Protein AF-A0A6I5CIT6-F1 (afdb_monomer)

Radius of gyration: 20.12 Å; Cα contacts (8 Å, |Δi|>4): 444; chains: 1; bounding box: 49×39×67 Å

Solvent-accessible surface area (backbone atoms only — not comparable to full-atom values): 16456 Å² total; per-residue (Å²): 114,28,28,88,34,73,78,54,86,44,73,60,52,42,76,50,76,53,72,40,51,38,72,54,37,52,36,29,39,53,42,24,45,76,72,75,36,49,53,58,31,54,51,51,43,45,51,46,53,48,39,46,61,25,69,67,67,92,59,72,42,80,40,69,33,19,39,47,37,64,40,40,85,44,98,46,90,62,39,71,75,54,88,72,88,48,57,30,67,44,69,44,74,48,68,53,36,45,86,39,39,39,61,58,46,40,48,52,46,35,51,53,51,59,64,50,63,82,46,46,86,63,53,68,68,57,52,31,59,76,68,73,46,59,89,87,58,72,86,42,65,34,36,44,31,63,49,85,67,81,70,77,54,68,67,60,50,50,54,36,44,75,72,74,45,84,86,75,84,86,69,84,72,83,50,89,54,94,39,51,33,37,38,37,37,32,70,46,98,80,52,20,38,35,38,37,39,39,25,24,18,45,30,34,35,74,67,28,51,50,46,45,53,49,52,44,54,50,47,54,56,54,54,34,71,61,83,63,70,78,48,25,36,39,61,60,56,55,75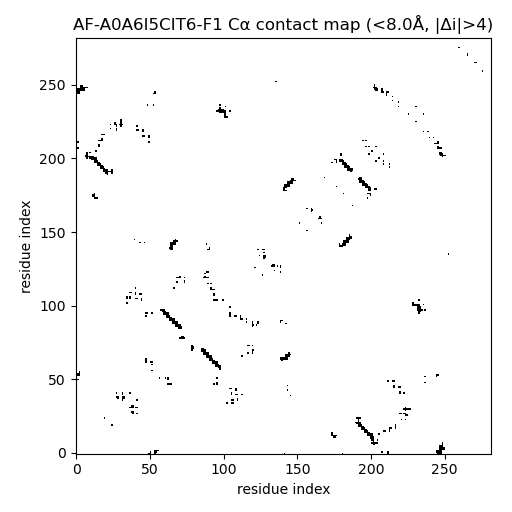,48,66,89,54,83,78,28,45,24,21,84,75,78,83,71,85,83,73,86,70,88,72,84,90,65,87,60,58,102,86,47,85,77,86,77,87,72,86,61,89,92,64,135

Sequence (282 aa):
PGRDGGRTRFTGAGRIQRRLRPHQTSRLRSWAALWGAGESSALHVVWALLLYRAAGTRGPVPVSFGVHFSGRDLTLEGAADVPGLLGNPLPMTVTVDPAAPLVDLLRQVRDAALDLSAYPWVSGDRILQWSGREEAARLADTVVRFDSRPELPEVLRAELKAQGIQVDVPQSAGGDTSLPVTLVAQYDADGGLLLTATYDRAELSDADASGVLSQCMELLRRLSDQQDERVTVGQVLGLLESGEVPRMARQRRRPRTVALAVLRPGGPQADVVCLVAVPGVP

Secondary structure (DSSP, 8-state):
--EE-------SEEEEEEEE-HHHHHHHHHHHHHTT--HHHHHHHHHHHHHHHHHT-SS-EEEEEEEEE-STTSS-TTTTT--S---EEEEEEEEE-TTSBHHHHHHHHHHHHHHHTT-TTS-HHHHHHHTT--TTS-S-SEEEEEE-PPPPPHHHHHHHHHTT---PPPP------SSSEEEEEEE-TTS-EEEEEEEETTTB-HHHHHHHHHHHHHHHHHHHT---TT-BHHHHHHTTTTSPPPEE--------------SSPPPTTS--------TT--

Mean predicted aligned error: 8.84 Å

pLDDT: mean 83.81, std 15.49, range [32.56, 98.19]

Structure (mmCIF, N/CA/C/O backbone):
data_AF-A0A6I5CIT6-F1
#
_entry.id   AF-A0A6I5CIT6-F1
#
loop_
_atom_site.group_PDB
_atom_site.id
_atom_site.type_symbol
_atom_site.label_atom_id
_atom_site.label_alt_id
_atom_site.label_comp_id
_atom_site.label_asym_id
_atom_site.label_entity_id
_atom_site.label_seq_id
_atom_site.pdbx_PDB_ins_code
_atom_site.Cartn_x
_atom_site.Cartn_y
_atom_site.Cartn_z
_atom_site.occupancy
_atom_site.B_iso_or_equiv
_atom_site.auth_seq_id
_atom_site.auth_comp_id
_atom_site.auth_asym_id
_atom_site.auth_atom_id
_atom_site.pdbx_PDB_model_num
ATOM 1 N N . PRO A 1 1 ? 10.565 0.566 0.043 1.00 85.38 1 PRO A N 1
ATOM 2 C CA . PRO A 1 1 ? 10.085 1.385 -1.100 1.00 85.38 1 PRO A CA 1
ATOM 3 C C . PRO A 1 1 ? 11.058 2.520 -1.462 1.00 85.38 1 PRO A C 1
ATOM 5 O O . PRO A 1 1 ? 10.694 3.690 -1.486 1.00 85.38 1 PRO A O 1
ATOM 8 N N . GLY A 1 2 ? 12.307 2.158 -1.749 1.00 88.31 2 GLY A N 1
ATOM 9 C CA . GLY A 1 2 ? 13.346 3.101 -2.142 1.00 88.31 2 GLY A CA 1
ATOM 10 C C . GLY A 1 2 ? 14.514 2.375 -2.796 1.00 88.31 2 GLY A C 1
ATOM 11 O O . GLY A 1 2 ? 14.657 1.160 -2.631 1.00 88.31 2 GLY A O 1
ATOM 12 N N . ARG A 1 3 ? 15.320 3.109 -3.564 1.00 90.44 3 ARG A N 1
ATOM 13 C CA . ARG A 1 3 ? 16.587 2.596 -4.098 1.00 90.44 3 ARG A CA 1
ATOM 14 C C . ARG A 1 3 ? 17.546 2.311 -2.956 1.00 90.44 3 ARG A C 1
ATOM 16 O O . ARG A 1 3 ? 17.434 2.922 -1.894 1.00 90.44 3 ARG A O 1
ATOM 23 N N . ASP A 1 4 ? 18.494 1.412 -3.194 1.00 87.31 4 ASP A N 1
ATOM 24 C CA . ASP A 1 4 ? 19.508 1.116 -2.188 1.00 87.31 4 ASP A CA 1
ATOM 25 C C . ASP A 1 4 ? 20.264 2.395 -1.799 1.00 87.31 4 ASP A C 1
ATOM 27 O O . ASP A 1 4 ? 20.703 3.175 -2.652 1.00 87.31 4 ASP A O 1
ATOM 31 N N . GLY A 1 5 ? 20.317 2.648 -0.496 1.00 83.19 5 GLY A N 1
ATOM 32 C CA . GLY A 1 5 ? 20.794 3.887 0.097 1.00 83.19 5 GLY A CA 1
ATOM 33 C C . GLY A 1 5 ? 21.843 3.635 1.169 1.00 83.19 5 GLY A C 1
ATOM 34 O O . GLY A 1 5 ? 21.848 2.609 1.845 1.00 83.19 5 GLY A O 1
ATOM 35 N N . GLY A 1 6 ? 22.735 4.607 1.363 1.00 83.06 6 GLY A N 1
ATOM 36 C CA . GLY A 1 6 ? 23.642 4.596 2.508 1.00 83.06 6 GLY A CA 1
ATOM 37 C C . GLY A 1 6 ? 22.882 4.680 3.835 1.00 83.06 6 GLY A C 1
ATOM 38 O O . GLY A 1 6 ? 21.726 5.096 3.885 1.00 83.06 6 GLY A O 1
ATOM 39 N N . ARG A 1 7 ? 23.554 4.313 4.932 1.00 80.38 7 ARG A N 1
ATOM 40 C CA . ARG A 1 7 ? 22.986 4.381 6.289 1.00 80.38 7 ARG A CA 1
ATOM 41 C C . ARG A 1 7 ? 22.418 5.775 6.570 1.00 80.38 7 ARG A C 1
ATOM 43 O O . ARG A 1 7 ? 23.129 6.767 6.423 1.00 80.38 7 ARG A O 1
ATOM 50 N N . THR A 1 8 ? 21.189 5.830 7.074 1.00 84.56 8 THR A N 1
ATOM 51 C CA . THR A 1 8 ? 20.478 7.085 7.372 1.00 84.56 8 THR A CA 1
ATOM 52 C C . THR A 1 8 ? 21.048 7.837 8.585 1.00 84.56 8 THR A C 1
ATOM 54 O O . THR A 1 8 ? 20.796 9.025 8.736 1.00 84.56 8 THR A O 1
ATOM 57 N N . ARG A 1 9 ? 21.828 7.158 9.446 1.00 86.50 9 ARG A N 1
ATOM 58 C CA . ARG A 1 9 ? 22.365 7.640 10.744 1.00 86.50 9 ARG A CA 1
ATOM 59 C C . ARG A 1 9 ? 21.310 7.936 11.819 1.00 86.50 9 ARG A C 1
ATOM 61 O O . ARG A 1 9 ? 21.684 8.308 12.927 1.00 86.50 9 ARG A O 1
ATOM 68 N N . PHE A 1 10 ? 20.031 7.723 11.530 1.00 86.75 10 PHE A N 1
ATOM 69 C CA . PHE A 1 10 ? 18.946 7.854 12.499 1.00 86.75 10 PHE A CA 1
ATOM 70 C C . PHE A 1 10 ? 18.617 6.502 13.149 1.00 86.75 10 PHE A C 1
ATOM 72 O O . PHE A 1 10 ? 19.049 5.450 12.679 1.00 86.75 10 PHE A O 1
ATOM 79 N N . THR A 1 11 ? 17.873 6.535 14.254 1.00 86.06 11 THR A N 1
ATOM 80 C CA . THR A 1 11 ? 17.379 5.345 14.966 1.00 86.06 11 THR A CA 1
ATOM 81 C C . THR A 1 11 ? 15.943 5.571 15.439 1.00 86.06 11 THR A C 1
ATOM 83 O O . THR A 1 11 ? 15.478 6.714 15.501 1.00 86.06 11 THR A O 1
ATOM 86 N N . GLY A 1 12 ? 15.252 4.481 15.773 1.00 85.12 12 GLY A N 1
ATOM 87 C CA . GLY A 1 12 ? 13.873 4.504 16.255 1.00 85.12 12 GLY A CA 1
ATOM 88 C C . GLY A 1 12 ? 12.840 4.595 15.134 1.00 85.12 12 GLY A C 1
ATOM 89 O O . GLY A 1 12 ? 13.167 4.600 13.949 1.00 85.12 12 GLY A O 1
ATOM 90 N N . ALA A 1 13 ? 11.572 4.673 15.522 1.00 87.31 13 ALA A N 1
ATOM 91 C CA . ALA A 1 13 ? 10.465 4.713 14.580 1.00 87.31 13 ALA A CA 1
ATOM 92 C C . ALA A 1 13 ? 10.116 6.142 14.152 1.00 87.31 13 ALA A C 1
ATOM 94 O O . ALA A 1 13 ? 10.026 7.060 14.971 1.00 87.31 13 ALA A O 1
ATOM 95 N N . GLY A 1 14 ? 9.885 6.317 12.857 1.00 90.12 14 GLY A N 1
ATOM 96 C CA . GLY A 1 14 ? 9.295 7.504 12.262 1.00 90.12 14 GLY A CA 1
ATOM 97 C C . GLY A 1 14 ? 7.812 7.291 11.980 1.00 90.12 14 GLY A C 1
ATOM 98 O O . GLY A 1 14 ? 7.338 6.163 11.818 1.00 90.12 14 GLY A O 1
ATOM 99 N N . ARG A 1 15 ? 7.062 8.393 11.928 1.00 91.94 15 ARG A N 1
ATOM 100 C CA . ARG A 1 15 ? 5.637 8.395 11.589 1.00 91.94 15 ARG A CA 1
ATOM 101 C C . ARG A 1 15 ? 5.311 9.625 10.765 1.00 91.94 15 ARG A C 1
ATOM 103 O O . ARG A 1 15 ? 5.597 10.745 11.178 1.00 91.94 15 ARG A O 1
ATOM 110 N N . ILE A 1 16 ? 4.649 9.417 9.637 1.00 93.25 16 ILE A N 1
ATOM 111 C CA . ILE A 1 16 ? 4.186 10.500 8.774 1.00 93.25 16 ILE A CA 1
ATOM 112 C C . ILE A 1 16 ? 2.789 10.204 8.246 1.00 93.25 16 ILE A C 1
ATOM 114 O O . ILE A 1 16 ? 2.436 9.056 7.985 1.00 93.25 16 ILE A O 1
ATOM 118 N N . GLN A 1 17 ? 1.983 11.256 8.121 1.00 94.00 17 GLN A N 1
ATOM 119 C CA . GLN A 1 17 ? 0.601 11.158 7.674 1.00 94.00 17 GLN A CA 1
ATOM 120 C C . GLN A 1 17 ? 0.319 12.090 6.502 1.00 94.00 17 GLN A C 1
ATOM 122 O O . GLN A 1 17 ? 0.868 13.196 6.410 1.00 94.00 17 GLN A O 1
ATOM 127 N N . ARG A 1 18 ? -0.560 11.642 5.608 1.00 96.06 18 ARG A N 1
ATOM 128 C CA . ARG A 1 18 ? -1.149 12.432 4.523 1.00 9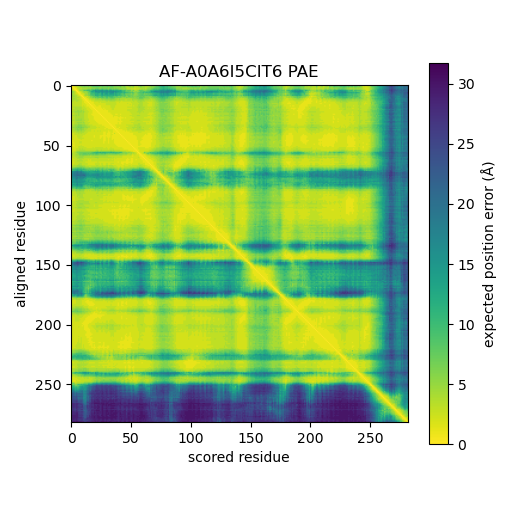6.06 18 ARG A CA 1
ATOM 129 C C . ARG A 1 18 ? -2.599 12.012 4.334 1.00 96.06 18 ARG A C 1
ATOM 131 O O . ARG A 1 18 ? -2.942 10.858 4.555 1.00 96.06 18 ARG A O 1
ATOM 138 N N . ARG A 1 19 ? -3.443 12.953 3.925 1.00 94.81 19 ARG A N 1
ATOM 139 C CA . ARG A 1 19 ? -4.891 12.756 3.842 1.00 94.81 19 ARG A CA 1
ATOM 140 C C . ARG A 1 19 ? -5.406 13.071 2.441 1.00 94.81 19 ARG A C 1
ATOM 142 O O . ARG A 1 19 ? -5.049 14.109 1.878 1.00 94.81 19 ARG A O 1
ATOM 149 N N . LEU A 1 20 ? -6.238 12.187 1.891 1.00 95.50 20 LEU A N 1
ATOM 150 C CA . LEU A 1 20 ? -7.127 12.492 0.771 1.00 95.50 20 LEU A CA 1
ATOM 151 C C . LEU A 1 20 ? -8.398 13.114 1.337 1.00 95.50 20 LEU A C 1
ATOM 153 O O . LEU A 1 20 ? -8.962 12.630 2.320 1.00 95.50 20 LEU A O 1
ATOM 157 N N . ARG A 1 21 ? -8.843 14.207 0.721 1.00 95.75 21 ARG A N 1
ATOM 158 C CA . ARG A 1 21 ? -10.100 14.857 1.104 1.00 95.75 21 ARG A CA 1
ATOM 159 C C . ARG A 1 21 ? -11.292 13.961 0.730 1.00 95.75 21 ARG A C 1
ATOM 161 O O . ARG A 1 21 ? -11.169 13.202 -0.229 1.00 95.75 21 ARG A O 1
ATOM 168 N N . PRO A 1 22 ? -12.462 14.107 1.377 1.00 94.56 22 PRO A N 1
ATOM 169 C CA . PRO A 1 22 ? -13.616 13.228 1.139 1.00 94.56 22 PRO A CA 1
ATOM 170 C C . PRO A 1 22 ? -14.038 13.106 -0.336 1.00 94.56 22 PRO A C 1
ATOM 172 O O . PRO A 1 22 ? -14.310 12.010 -0.826 1.00 94.56 22 PRO A O 1
ATOM 175 N N . HIS A 1 23 ? -14.004 14.207 -1.096 1.00 95.25 23 HIS A N 1
ATOM 176 C CA . HIS A 1 23 ? -14.299 14.178 -2.536 1.00 95.25 23 HIS A CA 1
ATOM 177 C C . HIS A 1 23 ? -13.251 13.395 -3.348 1.00 95.25 23 HIS A C 1
ATOM 179 O O . HIS A 1 23 ? -13.601 12.733 -4.320 1.00 95.25 23 HIS A O 1
ATOM 185 N N . GLN A 1 24 ? -11.974 13.436 -2.952 1.00 95.62 24 GLN A N 1
ATOM 186 C CA . GLN A 1 24 ? -10.900 12.670 -3.598 1.00 95.62 24 GLN A CA 1
ATOM 187 C C . GLN A 1 24 ? -11.041 11.183 -3.273 1.00 95.62 24 GLN A C 1
ATOM 189 O O . GLN A 1 24 ? -10.939 10.348 -4.164 1.00 95.62 24 GLN A O 1
ATOM 194 N N . THR A 1 25 ? -11.346 10.858 -2.015 1.00 95.12 25 THR A N 1
ATOM 195 C CA . THR A 1 25 ? -11.643 9.490 -1.577 1.00 95.12 25 THR A CA 1
ATOM 196 C C . THR A 1 25 ? -12.829 8.903 -2.343 1.00 95.12 25 THR A C 1
ATOM 198 O O . THR A 1 25 ? -12.750 7.787 -2.847 1.00 95.12 25 THR A O 1
ATOM 201 N N . SER A 1 26 ? -13.907 9.675 -2.504 1.00 94.56 26 SER A N 1
ATOM 202 C CA . SER A 1 26 ? -15.103 9.244 -3.242 1.00 94.56 26 SER A CA 1
ATOM 203 C C . SER A 1 26 ? -14.823 9.010 -4.730 1.00 94.56 26 SER A C 1
ATOM 205 O O . SER A 1 26 ? -15.332 8.055 -5.317 1.00 94.56 26 SER A O 1
ATOM 207 N N . ARG A 1 27 ? -13.976 9.847 -5.344 1.00 95.62 27 ARG A N 1
ATOM 208 C CA . ARG A 1 27 ? -13.509 9.647 -6.724 1.00 95.62 27 ARG A CA 1
ATOM 209 C C . ARG A 1 27 ? -12.658 8.388 -6.859 1.00 95.62 27 ARG A C 1
ATOM 211 O O . ARG A 1 27 ? -12.902 7.609 -7.771 1.00 95.62 27 ARG A O 1
ATOM 218 N N . LEU A 1 28 ? -11.730 8.146 -5.931 1.00 95.69 28 LEU A N 1
ATOM 219 C CA . LEU A 1 28 ? -10.918 6.924 -5.903 1.00 95.69 28 LEU A CA 1
ATOM 220 C C . LEU A 1 28 ? -11.793 5.667 -5.787 1.00 95.69 28 LEU A C 1
ATOM 222 O O . LEU A 1 28 ? -11.586 4.716 -6.537 1.00 95.69 28 LEU A O 1
ATOM 226 N N . ARG A 1 29 ? -12.798 5.690 -4.900 1.00 94.75 29 ARG A N 1
ATOM 227 C CA . ARG A 1 29 ? -13.800 4.621 -4.763 1.00 94.75 29 ARG A CA 1
ATOM 228 C C . ARG A 1 29 ? -14.547 4.372 -6.062 1.00 94.75 29 ARG A C 1
ATOM 230 O O . ARG A 1 29 ? -14.620 3.237 -6.513 1.00 94.75 29 ARG A O 1
ATOM 237 N N . SER A 1 30 ? -15.073 5.433 -6.667 1.00 95.25 30 SER A N 1
ATOM 238 C CA . SER A 1 30 ? -15.845 5.334 -7.910 1.00 95.25 30 SER A CA 1
ATOM 239 C C . SER A 1 30 ? -14.992 4.791 -9.057 1.00 95.25 30 SER A C 1
ATOM 241 O O . SER A 1 30 ? -15.449 3.948 -9.821 1.00 95.25 30 SER A O 1
ATOM 243 N N . TRP A 1 31 ? -13.738 5.237 -9.148 1.00 95.50 31 TRP A N 1
ATOM 244 C CA . TRP A 1 31 ? -12.782 4.761 -10.140 1.00 95.50 31 TRP A CA 1
ATOM 245 C C . TRP A 1 31 ? -12.440 3.280 -9.962 1.00 95.50 31 TRP A C 1
ATOM 247 O O . TRP A 1 31 ? -12.502 2.521 -10.922 1.00 95.50 31 TRP A O 1
ATOM 257 N N . ALA A 1 32 ? -12.118 2.845 -8.741 1.00 95.19 32 ALA A N 1
ATOM 258 C CA . ALA A 1 32 ? -11.826 1.437 -8.483 1.00 95.19 32 ALA A CA 1
ATOM 259 C C . ALA A 1 32 ? -13.050 0.555 -8.790 1.00 95.19 32 ALA A C 1
ATOM 261 O O . ALA A 1 32 ? -12.921 -0.476 -9.453 1.00 95.19 32 ALA A O 1
ATOM 262 N N . ALA A 1 33 ? -14.244 1.007 -8.389 1.00 95.12 33 ALA A N 1
ATOM 263 C CA . ALA A 1 33 ? -15.499 0.302 -8.623 1.00 95.12 33 ALA A CA 1
ATOM 264 C C . ALA A 1 33 ? -15.854 0.186 -10.114 1.00 95.12 33 ALA A C 1
ATOM 266 O O . ALA A 1 33 ? -16.356 -0.859 -10.524 1.00 95.12 33 ALA A O 1
ATOM 267 N N . LEU A 1 34 ? -15.546 1.202 -10.933 1.00 94.44 34 LEU A N 1
ATOM 268 C CA . LEU A 1 34 ? -15.719 1.152 -12.393 1.00 94.44 34 LEU A CA 1
ATOM 269 C C . LEU A 1 34 ? -15.006 -0.063 -13.008 1.00 94.44 34 LEU A C 1
ATOM 271 O O . LEU A 1 34 ? -15.520 -0.686 -13.932 1.00 94.44 34 LEU A O 1
ATOM 275 N N . TRP A 1 35 ? -13.855 -0.435 -12.446 1.00 93.88 35 TRP A N 1
ATOM 276 C CA . TRP A 1 35 ? -13.050 -1.580 -12.874 1.00 93.88 35 TRP A CA 1
ATOM 277 C C . TRP A 1 35 ? -13.305 -2.854 -12.055 1.00 93.88 35 TRP A C 1
ATOM 279 O O . TRP A 1 35 ? -12.564 -3.834 -12.173 1.00 93.88 35 TRP A O 1
ATOM 289 N N . GLY A 1 36 ? -14.354 -2.861 -11.228 1.00 94.62 36 GLY A N 1
ATOM 290 C CA . GLY A 1 36 ? -14.738 -3.992 -10.387 1.00 94.62 36 GLY A CA 1
ATOM 291 C C . GLY A 1 36 ? -13.719 -4.314 -9.295 1.00 94.62 36 GLY A C 1
ATOM 292 O O . GLY A 1 36 ? -13.516 -5.489 -9.005 1.00 94.62 36 GLY A O 1
ATOM 293 N N . ALA A 1 37 ? -13.044 -3.305 -8.738 1.00 95.81 37 ALA A N 1
ATOM 294 C CA . ALA A 1 37 ? -12.065 -3.427 -7.660 1.00 95.81 37 ALA A CA 1
ATOM 295 C C . ALA A 1 37 ? -12.402 -2.490 -6.479 1.00 95.81 37 ALA A C 1
ATOM 297 O O . ALA A 1 37 ? -13.209 -1.572 -6.610 1.00 95.81 37 ALA A O 1
ATOM 298 N N . GLY A 1 38 ? -11.782 -2.715 -5.316 1.00 93.31 38 GLY A N 1
ATOM 299 C CA . GLY A 1 38 ? -11.933 -1.848 -4.137 1.00 93.31 38 GLY A CA 1
ATOM 300 C C . GLY A 1 38 ? -10.860 -0.757 -4.050 1.00 93.31 38 GLY A C 1
ATOM 301 O O . GLY A 1 38 ? -9.825 -0.831 -4.719 1.00 93.31 38 GLY A O 1
ATOM 302 N N . GLU A 1 39 ? -11.041 0.239 -3.173 1.00 94.06 39 GLU A N 1
ATOM 303 C CA . GLU A 1 39 ? -10.011 1.268 -2.929 1.00 94.06 39 GLU A CA 1
ATOM 304 C C . GLU A 1 39 ? -8.688 0.683 -2.425 1.00 94.06 39 GLU A C 1
ATOM 306 O O . GLU A 1 39 ? -7.616 1.220 -2.712 1.00 94.06 39 GLU A O 1
ATOM 311 N N . SER A 1 40 ? -8.751 -0.434 -1.696 1.00 94.56 40 SER A N 1
ATOM 312 C CA . SER A 1 40 ? -7.571 -1.178 -1.260 1.00 94.56 40 SER A CA 1
ATOM 313 C C . SER A 1 40 ? -6.744 -1.666 -2.451 1.00 94.56 40 SER A C 1
ATOM 315 O O . SER A 1 40 ? -5.525 -1.508 -2.446 1.00 94.56 40 SER A O 1
ATOM 317 N N . SER A 1 41 ? -7.384 -2.164 -3.516 1.00 96.56 41 SER A N 1
ATOM 318 C CA . SER A 1 41 ? -6.710 -2.564 -4.755 1.00 96.56 41 SER A CA 1
ATOM 319 C C . SER A 1 41 ? -6.023 -1.377 -5.427 1.00 96.56 41 SER A C 1
ATOM 321 O O . SER A 1 41 ? -4.877 -1.502 -5.849 1.00 96.56 41 SER A O 1
ATOM 323 N N . ALA A 1 42 ? -6.660 -0.202 -5.460 1.00 96.38 42 ALA A N 1
ATOM 324 C CA . ALA A 1 42 ? -6.030 1.010 -5.984 1.00 96.38 42 ALA A CA 1
ATOM 325 C C . ALA A 1 42 ? -4.769 1.392 -5.187 1.00 96.38 42 ALA A C 1
ATOM 327 O O . ALA A 1 42 ? -3.731 1.713 -5.767 1.00 96.38 42 ALA A O 1
ATOM 328 N N . LEU A 1 43 ? -4.827 1.299 -3.855 1.00 97.44 43 LEU A N 1
ATOM 329 C CA . LEU A 1 43 ? -3.674 1.537 -2.987 1.00 97.44 43 LEU A CA 1
ATOM 330 C C . LEU A 1 43 ? -2.551 0.514 -3.207 1.00 97.44 43 LEU A C 1
ATOM 332 O O . LEU A 1 43 ? -1.383 0.893 -3.275 1.00 97.44 43 LEU A O 1
ATOM 336 N N . HIS A 1 44 ? -2.893 -0.766 -3.347 1.00 97.94 44 HIS A N 1
ATOM 337 C CA . HIS A 1 44 ? -1.941 -1.834 -3.651 1.00 97.94 44 HIS A CA 1
ATOM 338 C C . HIS A 1 44 ? -1.271 -1.631 -5.019 1.00 97.94 44 HIS A C 1
ATOM 340 O O . HIS A 1 44 ? -0.053 -1.774 -5.109 1.00 97.94 44 HIS A O 1
ATOM 346 N N . VAL A 1 45 ? -2.020 -1.219 -6.053 1.00 98.00 45 VAL A N 1
ATOM 347 C CA . VAL A 1 45 ? -1.461 -0.837 -7.364 1.00 98.00 45 VAL A CA 1
ATOM 348 C C . VAL A 1 45 ? -0.456 0.296 -7.198 1.00 98.00 45 VAL A C 1
ATOM 350 O O . VAL A 1 45 ? 0.690 0.162 -7.616 1.00 98.00 45 VAL A O 1
ATOM 353 N N . VAL A 1 46 ? -0.843 1.393 -6.540 1.00 97.75 46 VAL A N 1
ATOM 354 C CA . VAL A 1 46 ? 0.060 2.531 -6.309 1.00 97.75 46 VAL A CA 1
ATOM 355 C C . VAL A 1 46 ? 1.325 2.096 -5.574 1.00 97.75 46 VAL A C 1
ATOM 357 O O . VAL A 1 46 ? 2.426 2.489 -5.959 1.00 97.75 46 VAL A O 1
ATOM 360 N N . TRP A 1 47 ? 1.199 1.250 -4.552 1.00 98.06 47 TRP A N 1
ATOM 361 C CA . TRP A 1 47 ? 2.357 0.743 -3.825 1.00 98.06 47 TRP A CA 1
ATOM 362 C C . TRP A 1 47 ? 3.266 -0.121 -4.707 1.00 98.06 47 TRP A C 1
ATOM 364 O O . TRP A 1 47 ? 4.483 0.074 -4.698 1.00 98.06 47 TRP A O 1
ATOM 374 N N . ALA A 1 48 ? 2.693 -1.005 -5.529 1.00 97.88 48 ALA A N 1
ATOM 375 C CA . ALA A 1 48 ? 3.437 -1.814 -6.491 1.00 97.88 48 ALA A CA 1
ATOM 376 C C . ALA A 1 48 ? 4.222 -0.941 -7.485 1.00 97.88 48 ALA A C 1
ATOM 378 O O . ALA A 1 48 ? 5.397 -1.204 -7.739 1.00 97.88 48 ALA A O 1
ATOM 379 N N . LEU A 1 49 ? 3.618 0.145 -7.983 1.00 97.25 49 LEU A N 1
ATOM 380 C CA . LEU A 1 49 ? 4.276 1.105 -8.877 1.00 97.25 49 LEU A CA 1
ATOM 381 C C . LEU A 1 49 ? 5.459 1.816 -8.203 1.00 97.25 49 LEU A C 1
ATOM 383 O O . LEU A 1 49 ? 6.520 1.967 -8.813 1.00 97.25 49 LEU A O 1
ATOM 387 N N . LEU A 1 50 ? 5.320 2.222 -6.937 1.00 96.75 50 LEU A N 1
ATOM 388 C CA . LEU A 1 50 ? 6.417 2.844 -6.185 1.00 96.75 50 LEU A CA 1
ATOM 389 C C . LEU A 1 50 ? 7.571 1.864 -5.940 1.00 96.75 50 LEU A C 1
ATOM 391 O O . LEU A 1 50 ? 8.739 2.246 -6.043 1.00 96.75 50 LEU A O 1
ATOM 395 N N . LEU A 1 51 ? 7.263 0.599 -5.650 1.00 96.06 51 LEU A N 1
ATOM 396 C CA . LEU A 1 51 ? 8.266 -0.456 -5.500 1.00 96.06 51 LEU A CA 1
ATOM 397 C C . LEU A 1 51 ? 8.964 -0.780 -6.827 1.00 96.06 51 LEU A C 1
ATOM 399 O O . LEU A 1 51 ? 10.191 -0.867 -6.853 1.00 96.06 51 LEU A O 1
ATOM 403 N N . TYR A 1 52 ? 8.215 -0.877 -7.929 1.00 96.50 52 TYR A N 1
ATOM 404 C CA . TYR A 1 52 ? 8.760 -1.035 -9.281 1.00 96.50 52 TYR A CA 1
ATOM 405 C C . TYR A 1 52 ? 9.744 0.091 -9.617 1.00 96.50 52 TYR A C 1
ATOM 407 O O . TYR A 1 52 ? 10.888 -0.137 -10.015 1.00 96.50 52 TYR A O 1
ATOM 415 N N . ARG A 1 53 ? 9.330 1.336 -9.367 1.00 94.12 53 ARG A N 1
ATOM 416 C CA . ARG A 1 53 ? 10.155 2.524 -9.599 1.00 94.12 53 ARG A CA 1
ATOM 417 C C . ARG A 1 53 ? 11.434 2.518 -8.755 1.00 94.12 53 ARG A C 1
ATOM 419 O O . ARG A 1 53 ? 12.503 2.905 -9.237 1.00 94.12 53 ARG A O 1
ATOM 426 N N . ALA A 1 54 ? 11.334 2.062 -7.508 1.00 93.31 54 ALA A N 1
ATOM 427 C CA . ALA A 1 54 ? 12.467 1.892 -6.607 1.00 93.31 54 ALA A CA 1
ATOM 428 C C . ALA A 1 54 ? 13.433 0.783 -7.054 1.00 93.31 54 ALA A C 1
ATOM 430 O O . ALA A 1 54 ? 14.640 0.932 -6.866 1.00 93.31 54 ALA A O 1
ATOM 431 N N . ALA A 1 55 ? 12.934 -0.287 -7.682 1.00 92.00 55 ALA A N 1
ATOM 432 C CA . ALA A 1 55 ? 13.765 -1.357 -8.233 1.00 92.00 55 ALA A CA 1
ATOM 433 C C . ALA A 1 55 ? 14.628 -0.887 -9.418 1.00 92.00 55 ALA A C 1
ATOM 435 O O . ALA A 1 55 ? 15.703 -1.435 -9.650 1.00 92.00 55 ALA A O 1
ATOM 436 N N . GLY A 1 56 ? 14.197 0.154 -10.141 1.00 90.12 56 GLY A N 1
ATOM 437 C CA . GLY A 1 56 ? 14.972 0.759 -11.231 1.00 90.12 56 GLY A CA 1
ATOM 438 C C . GLY A 1 56 ? 15.026 -0.082 -12.511 1.00 90.12 56 GLY A C 1
ATOM 439 O O . GLY A 1 56 ? 15.898 0.140 -13.351 1.00 90.12 56 GLY A O 1
ATOM 440 N N . THR A 1 57 ? 14.110 -1.037 -12.664 1.00 89.00 57 THR A N 1
ATOM 441 C CA . THR A 1 57 ? 13.957 -1.871 -13.860 1.00 89.00 57 THR A CA 1
ATOM 442 C C . THR A 1 57 ? 13.260 -1.111 -14.992 1.00 89.00 57 THR A C 1
ATOM 444 O O . THR A 1 57 ? 12.577 -0.111 -14.768 1.00 89.00 57 THR A O 1
ATOM 447 N N . ARG A 1 58 ? 13.446 -1.574 -16.236 1.00 87.81 58 ARG A N 1
ATOM 448 C CA . ARG A 1 58 ? 12.837 -0.971 -17.441 1.00 87.81 58 ARG A CA 1
ATOM 449 C C . ARG A 1 58 ? 11.779 -1.848 -18.118 1.00 87.81 58 ARG A C 1
ATOM 451 O O . ARG A 1 58 ? 11.108 -1.363 -19.018 1.00 87.81 58 ARG A O 1
ATOM 458 N N . GLY A 1 59 ? 11.648 -3.107 -17.706 1.00 94.44 59 GLY A N 1
ATOM 459 C CA . GLY A 1 59 ? 10.707 -4.069 -18.277 1.00 94.44 59 GLY A CA 1
ATOM 460 C C . GLY A 1 59 ? 9.902 -4.801 -17.202 1.00 94.44 59 GLY A C 1
ATOM 461 O O . GLY A 1 59 ? 10.042 -4.471 -16.021 1.00 94.44 59 GLY A O 1
ATOM 462 N N . PRO A 1 60 ? 9.097 -5.801 -17.600 1.00 96.81 60 PRO A N 1
ATOM 463 C CA . PRO A 1 60 ? 8.229 -6.544 -16.694 1.00 96.81 60 PRO A CA 1
ATOM 464 C C . PRO A 1 60 ? 9.016 -7.193 -15.554 1.00 96.81 60 PRO A C 1
ATOM 466 O O . PRO A 1 60 ? 9.994 -7.903 -15.797 1.00 96.81 60 PRO A O 1
ATOM 469 N N . VAL A 1 61 ? 8.592 -6.977 -14.309 1.00 97.00 61 VAL A N 1
ATOM 470 C CA . VAL A 1 61 ? 9.227 -7.596 -13.135 1.00 97.00 61 VAL A CA 1
ATOM 471 C C . VAL A 1 61 ? 8.186 -7.920 -12.059 1.00 97.00 61 VAL A C 1
ATOM 473 O O . VAL A 1 61 ? 7.251 -7.135 -11.860 1.00 97.00 61 VAL A O 1
ATOM 476 N N . PRO A 1 62 ? 8.315 -9.053 -11.345 1.00 96.06 62 PRO A N 1
ATOM 477 C CA . PRO A 1 62 ? 7.512 -9.301 -10.157 1.00 96.06 62 PRO A CA 1
ATOM 478 C C . PRO A 1 62 ? 7.888 -8.326 -9.036 1.00 96.06 62 PRO A C 1
ATOM 480 O O . PRO A 1 62 ? 9.060 -8.130 -8.711 1.00 96.06 62 PRO A O 1
ATOM 483 N N . VAL A 1 63 ? 6.872 -7.747 -8.411 1.00 95.75 63 VAL A N 1
ATOM 484 C CA . VAL A 1 63 ? 6.963 -6.875 -7.243 1.00 95.75 63 VAL A CA 1
ATOM 485 C C . VAL A 1 63 ? 6.193 -7.529 -6.109 1.00 95.75 63 VAL A C 1
ATOM 487 O O . VAL A 1 63 ? 5.057 -7.957 -6.299 1.00 95.75 63 VAL A O 1
ATOM 490 N N . SER A 1 64 ? 6.810 -7.593 -4.928 1.00 94.56 64 SER A N 1
ATOM 491 C CA . SER A 1 64 ? 6.242 -8.261 -3.760 1.00 94.56 64 SER A CA 1
ATOM 492 C C . SER A 1 64 ? 6.169 -7.330 -2.552 1.00 94.56 64 SER A C 1
ATOM 494 O O . SER A 1 64 ? 7.114 -6.593 -2.262 1.00 94.56 64 SER A O 1
ATOM 496 N N . PHE A 1 65 ? 5.036 -7.353 -1.856 1.00 96.19 65 PHE A N 1
ATOM 497 C CA . PHE A 1 65 ? 4.795 -6.645 -0.599 1.00 96.19 65 PHE A CA 1
ATOM 498 C C . PHE A 1 65 ? 3.746 -7.393 0.221 1.00 96.19 65 PHE A C 1
ATOM 500 O O . PHE A 1 65 ? 2.976 -8.188 -0.309 1.00 96.19 65 PHE A O 1
ATOM 507 N N . GLY A 1 66 ? 3.714 -7.159 1.529 1.00 95.00 66 GLY A N 1
ATOM 508 C CA . GLY A 1 66 ? 2.688 -7.740 2.380 1.00 95.00 66 GLY A CA 1
ATOM 509 C C . GLY A 1 66 ? 1.378 -6.966 2.270 1.00 95.00 66 GLY A C 1
ATOM 510 O O . GLY A 1 66 ? 1.375 -5.735 2.275 1.00 95.00 66 GLY A O 1
ATOM 511 N N . VAL A 1 67 ? 0.268 -7.686 2.214 1.00 94.50 67 VAL A N 1
ATOM 512 C CA . VAL A 1 67 ? -1.087 -7.146 2.323 1.00 94.50 67 VAL A CA 1
ATOM 513 C C . VAL A 1 67 ? -1.718 -7.670 3.602 1.00 94.50 67 VAL A C 1
ATOM 515 O O . VAL A 1 67 ? -1.634 -8.858 3.906 1.00 94.50 67 VAL A O 1
ATOM 518 N N . HIS A 1 68 ? -2.287 -6.778 4.403 1.00 91.25 68 HIS A N 1
ATOM 519 C CA . HIS A 1 68 ? -2.837 -7.151 5.702 1.00 91.25 68 HIS A CA 1
ATOM 520 C C . HIS A 1 68 ? -4.306 -7.554 5.595 1.00 91.25 68 HIS A C 1
ATOM 522 O O . HIS A 1 68 ? -5.138 -6.751 5.175 1.00 91.25 68 HIS A O 1
ATOM 528 N N . PHE A 1 69 ? -4.626 -8.745 6.092 1.00 88.81 69 PHE A N 1
ATOM 529 C CA . PHE A 1 69 ? -5.994 -9.213 6.283 1.00 88.81 69 PHE A CA 1
ATOM 530 C C . PHE A 1 69 ? -6.361 -9.153 7.761 1.00 88.81 69 PHE A C 1
ATOM 532 O O . PHE A 1 69 ? -5.532 -9.438 8.620 1.00 88.81 69 PHE A O 1
ATOM 539 N N . SER A 1 70 ? -7.596 -8.757 8.071 1.00 82.69 70 SER A N 1
ATOM 540 C CA . SER A 1 70 ? -8.071 -8.597 9.453 1.00 82.69 70 SER A CA 1
ATOM 541 C C . SER A 1 70 ? -8.127 -9.923 10.229 1.00 82.69 70 SER A C 1
ATOM 543 O O . SER A 1 70 ? -8.087 -9.908 11.458 1.00 82.69 70 SER A O 1
ATOM 545 N N . GLY A 1 71 ? -8.276 -11.044 9.510 1.00 78.12 71 GLY A N 1
ATOM 546 C CA . GLY A 1 71 ? -8.612 -12.360 10.061 1.00 78.12 71 GLY A CA 1
ATOM 547 C C . GLY A 1 71 ? -10.051 -12.467 10.580 1.00 78.12 71 GLY A C 1
ATOM 548 O O . GLY A 1 71 ? -10.498 -13.561 10.906 1.00 78.12 71 GLY A O 1
ATOM 549 N N . ARG A 1 72 ? -10.796 -11.355 10.628 1.00 75.81 72 ARG A N 1
ATOM 550 C CA . ARG A 1 72 ? -12.196 -11.298 11.082 1.00 75.81 72 ARG A CA 1
ATOM 551 C C . ARG A 1 72 ? -13.188 -11.641 9.979 1.00 75.81 72 ARG A C 1
ATOM 553 O O . ARG A 1 72 ? -14.310 -12.024 10.276 1.00 75.81 72 ARG A O 1
ATOM 560 N N . ASP A 1 73 ? -12.740 -11.547 8.732 1.00 68.00 73 ASP A N 1
ATOM 561 C CA . ASP A 1 73 ? -13.508 -11.914 7.540 1.00 68.00 73 ASP A CA 1
ATOM 562 C C . ASP A 1 73 ? -13.369 -13.410 7.195 1.00 68.00 73 ASP A C 1
ATOM 564 O O . ASP A 1 73 ? -13.904 -13.875 6.190 1.00 68.00 73 ASP A O 1
ATOM 568 N N . LEU A 1 74 ? -12.628 -14.177 8.009 1.00 69.19 74 LEU A N 1
ATOM 569 C CA . LEU A 1 74 ? -12.555 -15.629 7.873 1.00 69.19 74 LEU A CA 1
ATOM 570 C C . LEU A 1 74 ? -13.942 -16.230 8.122 1.00 69.19 74 LEU A C 1
ATOM 572 O O . LEU A 1 74 ? -14.651 -15.810 9.034 1.00 69.19 74 LEU A O 1
ATOM 576 N N . THR A 1 75 ? -14.300 -17.266 7.362 1.00 67.56 75 THR A N 1
ATOM 577 C CA . THR A 1 75 ? -15.522 -18.065 7.566 1.00 67.56 75 THR A CA 1
ATOM 578 C C . THR A 1 75 ? -15.384 -18.974 8.793 1.00 67.56 75 THR A C 1
ATOM 580 O O . THR A 1 75 ? -15.539 -20.191 8.714 1.00 67.56 75 THR A O 1
ATOM 583 N N . LEU A 1 76 ? -15.007 -18.387 9.922 1.00 68.75 76 LEU A N 1
ATOM 584 C CA . LEU A 1 76 ? -14.961 -19.005 11.230 1.00 68.75 76 LEU A CA 1
ATOM 585 C C . LEU A 1 76 ? -16.037 -18.315 12.065 1.00 68.75 76 LEU A C 1
ATOM 587 O O . LEU A 1 76 ? -15.980 -17.107 12.301 1.00 68.75 76 LEU A O 1
ATOM 591 N N . GLU A 1 77 ? -17.040 -19.083 12.473 1.00 73.81 77 GLU A N 1
ATOM 592 C CA . GLU A 1 77 ? -18.147 -18.576 13.277 1.00 73.81 77 GLU A CA 1
ATOM 593 C C . GLU A 1 77 ? -17.617 -17.889 14.547 1.00 73.81 77 GLU A C 1
ATOM 595 O O . GLU A 1 77 ? -16.759 -18.424 15.249 1.00 73.81 77 GLU A O 1
ATOM 600 N N . GLY A 1 78 ? -18.076 -16.661 14.802 1.00 71.56 78 GLY A N 1
ATOM 601 C CA . GLY A 1 78 ? -17.633 -15.852 15.939 1.00 71.56 78 GLY A CA 1
ATOM 602 C C . GLY A 1 78 ? -16.256 -15.188 15.796 1.00 71.56 78 GLY A C 1
ATOM 603 O O . GLY A 1 78 ? -15.866 -14.455 16.700 1.00 71.56 78 GLY A O 1
ATOM 604 N N . ALA A 1 79 ? -15.516 -15.354 14.688 1.00 73.12 79 ALA A N 1
ATOM 605 C CA . ALA A 1 79 ? -14.195 -14.723 14.515 1.00 73.12 79 ALA A CA 1
ATOM 606 C C . ALA A 1 79 ? -14.225 -13.189 14.639 1.00 73.12 79 ALA A C 1
ATOM 608 O O . ALA A 1 79 ? -13.271 -12.580 15.129 1.00 73.12 79 ALA A O 1
ATOM 609 N N . ALA A 1 80 ? -15.335 -12.560 14.243 1.00 72.31 80 ALA A N 1
ATOM 610 C CA . ALA A 1 80 ? -15.547 -11.127 14.419 1.00 72.31 80 ALA A CA 1
ATOM 611 C C . ALA A 1 80 ? -15.569 -10.710 15.901 1.00 72.31 80 ALA A C 1
ATOM 613 O O . ALA A 1 80 ? -15.034 -9.649 16.228 1.00 72.31 80 ALA A O 1
ATOM 614 N N . ASP A 1 81 ? -16.090 -11.568 16.781 1.00 74.81 81 ASP A N 1
ATOM 615 C CA . ASP A 1 81 ? -16.330 -11.290 18.201 1.00 74.81 81 ASP A CA 1
ATOM 616 C C . ASP A 1 81 ? -15.193 -11.764 19.114 1.00 74.81 81 ASP A C 1
ATOM 618 O O . ASP A 1 81 ? -15.134 -11.381 20.282 1.00 74.81 81 ASP A O 1
ATOM 622 N N . VAL A 1 82 ? -14.254 -12.564 18.594 1.00 75.94 82 VAL A N 1
ATOM 623 C CA . VAL A 1 82 ? -13.092 -13.030 19.360 1.00 75.94 82 VAL A CA 1
ATOM 624 C C . VAL A 1 82 ? -12.145 -11.853 19.658 1.00 75.94 82 VAL A C 1
ATOM 626 O O . VAL A 1 82 ? -11.616 -11.212 18.730 1.00 75.94 82 VAL A O 1
ATOM 629 N N . PRO A 1 83 ? -11.864 -11.570 20.947 1.00 71.56 83 PRO A N 1
ATOM 630 C CA . PRO A 1 83 ? -10.791 -10.664 21.333 1.00 71.56 83 PRO A CA 1
ATOM 631 C C . PRO A 1 83 ? -9.437 -11.309 21.009 1.00 71.56 83 PRO A C 1
ATOM 633 O O . PRO A 1 83 ? -9.132 -12.395 21.495 1.00 71.56 83 PRO A O 1
ATOM 636 N N . GLY A 1 84 ? -8.608 -10.656 20.190 1.00 68.69 84 GLY A N 1
ATOM 637 C CA . GLY A 1 84 ? -7.295 -11.192 19.817 1.00 68.69 84 GLY A CA 1
ATOM 638 C C . GLY A 1 84 ? -6.673 -10.562 18.570 1.00 68.69 84 GLY A C 1
ATOM 639 O O . GLY A 1 84 ? -7.329 -9.833 17.818 1.00 68.69 84 GLY A O 1
ATOM 640 N N . LEU A 1 85 ? -5.384 -10.856 18.358 1.00 73.06 85 LEU A N 1
ATOM 641 C CA . LEU A 1 85 ? -4.608 -10.467 17.177 1.00 73.06 85 LEU A CA 1
ATOM 642 C C . LEU A 1 85 ? -4.838 -11.475 16.041 1.00 73.06 85 LEU A C 1
ATOM 644 O O . LEU A 1 85 ? -4.003 -12.329 15.776 1.00 73.06 85 LEU A O 1
ATOM 648 N N . LEU A 1 86 ? -5.990 -11.375 15.378 1.00 77.81 86 LEU A N 1
ATOM 649 C CA . LEU A 1 86 ? -6.321 -12.223 14.222 1.00 77.81 86 LEU A CA 1
ATOM 650 C C . LEU A 1 86 ? -5.728 -11.702 12.901 1.00 77.81 86 LEU A C 1
ATOM 652 O O . LEU A 1 86 ? -5.747 -12.400 11.891 1.00 77.81 86 LEU A O 1
ATOM 656 N N . GLY A 1 87 ? -5.216 -10.468 12.902 1.00 83.19 87 GLY A N 1
ATOM 657 C CA . GLY A 1 87 ? -4.678 -9.828 11.710 1.00 83.19 87 GLY A CA 1
ATOM 658 C C . GLY A 1 87 ? -3.399 -10.502 11.225 1.00 83.19 87 GLY A C 1
ATOM 659 O O . GLY A 1 87 ? -2.470 -10.694 12.007 1.00 83.19 87 GLY A O 1
ATOM 660 N N . ASN A 1 88 ? -3.330 -10.806 9.931 1.00 87.62 88 ASN A N 1
ATOM 661 C CA . ASN A 1 88 ? -2.185 -11.481 9.332 1.00 87.62 88 ASN A CA 1
ATOM 662 C C . ASN A 1 88 ? -1.782 -10.826 7.998 1.00 87.62 88 ASN A C 1
ATOM 664 O O . ASN A 1 88 ? -2.612 -10.717 7.086 1.00 87.62 88 ASN A O 1
ATOM 668 N N . PRO A 1 89 ? -0.526 -10.364 7.853 1.00 90.00 89 PRO A N 1
ATOM 669 C CA . PRO A 1 89 ? 0.003 -9.928 6.571 1.00 90.00 89 PRO A CA 1
ATOM 670 C C . PRO A 1 89 ? 0.446 -11.116 5.704 1.00 90.00 89 PRO A C 1
ATOM 672 O O . PRO A 1 89 ? 1.353 -11.860 6.071 1.00 90.00 89 PRO A O 1
ATOM 675 N N . LEU A 1 90 ? -0.122 -11.234 4.504 1.00 92.88 90 LEU A N 1
ATOM 676 C CA . LEU A 1 90 ? 0.273 -12.234 3.507 1.00 92.88 90 LEU A CA 1
ATOM 677 C C . LEU A 1 90 ? 1.086 -11.589 2.375 1.00 92.88 90 LEU A C 1
ATOM 679 O O . LEU A 1 90 ? 0.787 -10.460 1.981 1.00 92.88 90 LEU A O 1
ATOM 683 N N . PRO A 1 91 ? 2.111 -12.264 1.825 1.00 94.19 91 PRO A N 1
ATOM 684 C CA . PRO A 1 91 ? 2.874 -11.730 0.705 1.00 94.19 91 PRO A CA 1
ATOM 685 C C . PRO A 1 91 ? 2.039 -11.772 -0.580 1.00 94.19 91 PRO A C 1
ATOM 687 O O . PRO A 1 91 ? 1.687 -12.839 -1.074 1.00 94.19 91 PRO A O 1
ATOM 690 N N . MET A 1 92 ? 1.780 -10.607 -1.162 1.00 95.56 92 MET A N 1
ATOM 691 C CA . MET A 1 92 ? 1.233 -10.470 -2.507 1.00 95.56 92 MET A CA 1
ATOM 692 C C . MET A 1 92 ? 2.378 -10.244 -3.485 1.00 95.56 92 MET A C 1
ATOM 694 O O . MET A 1 92 ? 3.279 -9.450 -3.215 1.00 95.56 92 MET A O 1
ATOM 698 N N . THR A 1 93 ? 2.345 -10.935 -4.623 1.00 95.75 93 THR A N 1
ATOM 699 C CA . THR A 1 93 ? 3.275 -10.697 -5.732 1.00 95.75 93 THR A CA 1
ATOM 700 C C . THR A 1 93 ? 2.489 -10.436 -7.004 1.00 95.75 93 THR A C 1
ATOM 702 O O . THR A 1 93 ? 1.623 -11.225 -7.366 1.00 95.75 93 THR A O 1
ATOM 705 N N . VAL A 1 94 ? 2.800 -9.329 -7.671 1.00 97.62 94 VAL A N 1
ATOM 706 C CA . VAL A 1 94 ? 2.177 -8.902 -8.930 1.00 97.62 94 VAL A CA 1
ATOM 707 C C . VAL A 1 94 ? 3.260 -8.516 -9.929 1.00 97.62 94 VAL A C 1
ATOM 709 O O . VAL A 1 94 ? 4.349 -8.100 -9.533 1.00 97.62 94 VAL A O 1
ATOM 712 N N . THR A 1 95 ? 2.995 -8.662 -11.222 1.00 98.12 95 THR A N 1
ATOM 713 C CA . THR A 1 95 ? 3.950 -8.307 -12.275 1.00 98.12 95 THR A CA 1
ATOM 714 C C . THR A 1 95 ? 3.649 -6.906 -12.765 1.00 98.12 95 THR A C 1
ATOM 716 O O . THR A 1 95 ? 2.596 -6.650 -13.339 1.00 98.12 95 THR A O 1
ATOM 719 N N . VAL A 1 96 ? 4.597 -5.995 -12.576 1.00 98.19 96 VAL A N 1
ATOM 720 C CA . VAL A 1 96 ? 4.478 -4.635 -13.098 1.00 98.19 96 VAL A CA 1
ATOM 721 C C . VAL A 1 96 ? 5.164 -4.587 -14.459 1.00 98.19 96 VAL A C 1
ATOM 723 O O . VAL A 1 96 ? 6.385 -4.717 -14.540 1.00 98.19 96 VAL A O 1
ATOM 726 N N . ASP A 1 97 ? 4.372 -4.410 -15.515 1.00 97.75 97 ASP A N 1
ATOM 727 C CA . ASP A 1 97 ? 4.828 -4.221 -16.894 1.00 97.75 97 ASP A CA 1
ATOM 728 C C . ASP A 1 97 ? 4.479 -2.800 -17.370 1.00 97.75 97 ASP A C 1
ATOM 730 O O . ASP A 1 97 ? 3.295 -2.493 -17.513 1.00 97.75 97 ASP A O 1
ATOM 734 N N . PRO A 1 98 ? 5.469 -1.926 -17.644 1.00 97.12 98 PRO A N 1
ATOM 735 C CA . PRO A 1 98 ? 5.225 -0.576 -18.153 1.00 97.12 98 PRO A CA 1
ATOM 736 C C . PRO A 1 98 ? 4.434 -0.503 -19.464 1.00 97.12 98 PRO A C 1
ATOM 738 O O . PRO A 1 98 ? 3.806 0.524 -19.724 1.00 97.12 98 PRO A O 1
ATOM 741 N N . ALA A 1 99 ? 4.488 -1.540 -20.302 1.00 97.19 99 ALA A N 1
ATOM 742 C CA . ALA A 1 99 ? 3.782 -1.570 -21.579 1.00 97.19 99 ALA A CA 1
ATOM 743 C C . ALA A 1 99 ? 2.314 -2.003 -21.436 1.00 97.19 99 ALA A C 1
ATOM 745 O O . ALA A 1 99 ? 1.512 -1.727 -22.328 1.00 97.19 99 ALA A O 1
ATOM 746 N N . ALA A 1 100 ? 1.956 -2.653 -20.326 1.00 97.19 100 ALA A N 1
ATOM 747 C CA . ALA A 1 100 ? 0.611 -3.157 -20.102 1.00 97.19 100 ALA A CA 1
ATOM 748 C C . ALA A 1 100 ? -0.377 -2.035 -19.718 1.00 97.19 100 ALA A C 1
ATOM 750 O O . ALA A 1 100 ? 0.021 -1.030 -19.103 1.00 97.19 100 ALA A O 1
ATOM 751 N N . PRO A 1 101 ? -1.675 -2.203 -20.032 1.00 96.81 101 PRO A N 1
ATOM 752 C CA . PRO A 1 101 ? -2.738 -1.354 -19.507 1.00 96.81 101 PRO A CA 1
ATOM 753 C C . PRO A 1 101 ? -2.731 -1.322 -17.976 1.00 96.81 101 PRO A C 1
ATOM 755 O O . PRO A 1 101 ? -2.605 -2.350 -17.308 1.00 96.81 101 PRO A O 1
ATOM 758 N N . LEU A 1 102 ? -2.928 -0.140 -17.393 1.00 96.38 102 LEU A N 1
ATOM 759 C CA . LEU A 1 102 ? -3.017 0.029 -15.941 1.00 96.38 102 LEU A CA 1
ATOM 760 C C . LEU A 1 102 ? -4.150 -0.819 -15.339 1.00 96.38 102 LEU A C 1
ATOM 762 O O . LEU A 1 1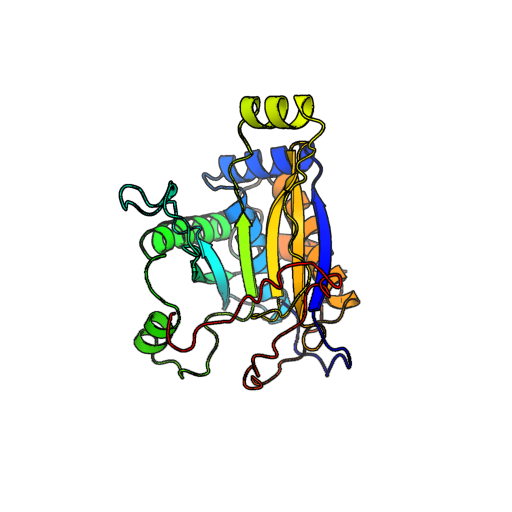02 ? -4.006 -1.368 -14.245 1.00 96.38 102 LEU A O 1
ATOM 766 N N . VAL A 1 103 ? -5.279 -0.917 -16.043 1.00 95.38 103 VAL A N 1
ATOM 767 C CA . VAL A 1 103 ? -6.455 -1.670 -15.586 1.00 95.38 103 VAL A CA 1
ATOM 768 C C . VAL A 1 103 ? -6.138 -3.159 -15.434 1.00 95.38 103 VAL A C 1
ATOM 770 O O . VAL A 1 103 ? -6.666 -3.802 -14.528 1.00 95.38 103 VAL A O 1
ATOM 773 N N . ASP A 1 104 ? -5.226 -3.706 -16.237 1.00 96.38 104 ASP A N 1
ATOM 774 C CA . ASP A 1 104 ? -4.815 -5.105 -16.109 1.00 96.38 104 ASP A CA 1
ATOM 775 C C . ASP A 1 104 ? -3.984 -5.333 -14.842 1.00 96.38 104 ASP A C 1
ATOM 777 O O . ASP A 1 104 ? -4.188 -6.329 -14.148 1.00 96.38 104 ASP A O 1
ATOM 781 N N . LEU A 1 105 ? -3.138 -4.370 -14.455 1.00 97.62 105 LEU A N 1
ATOM 782 C CA . LEU A 1 105 ? -2.454 -4.408 -13.158 1.00 97.62 105 LEU A CA 1
ATOM 783 C C . LEU A 1 105 ? -3.452 -4.304 -11.991 1.00 97.62 105 LEU A C 1
ATOM 785 O O . LEU A 1 105 ? -3.301 -5.000 -10.987 1.00 97.62 105 LEU A O 1
ATOM 789 N N . LEU A 1 106 ? -4.495 -3.475 -12.115 1.00 97.06 106 LEU A N 1
ATOM 790 C CA . LEU A 1 106 ? -5.557 -3.381 -11.107 1.00 97.06 106 LEU A CA 1
ATOM 791 C C . LEU A 1 106 ? -6.328 -4.699 -10.959 1.00 97.06 106 LEU A C 1
ATOM 793 O O . LEU A 1 106 ? -6.567 -5.134 -9.830 1.00 97.06 106 LEU A O 1
ATOM 797 N N . ARG A 1 107 ? -6.673 -5.353 -12.074 1.00 96.56 107 ARG A N 1
ATOM 798 C CA . ARG A 1 107 ? -7.305 -6.681 -12.080 1.00 96.56 107 ARG A CA 1
ATOM 799 C C . ARG A 1 107 ? -6.395 -7.724 -11.442 1.00 96.56 107 ARG A C 1
ATOM 801 O O . ARG A 1 107 ? -6.841 -8.416 -10.537 1.00 96.56 107 ARG A O 1
ATOM 808 N N . GLN A 1 108 ? -5.113 -7.756 -11.811 1.00 97.94 108 GLN A N 1
ATOM 809 C CA . GLN A 1 108 ? -4.139 -8.674 -11.217 1.00 97.94 108 GLN A CA 1
ATOM 810 C C . GLN A 1 108 ? -4.049 -8.505 -9.694 1.00 97.94 108 GLN A C 1
ATOM 812 O O . GLN A 1 108 ? -4.066 -9.488 -8.960 1.00 97.94 108 GLN A O 1
ATOM 817 N N . VAL A 1 109 ? -3.982 -7.263 -9.208 1.00 97.94 109 VAL A N 1
ATOM 818 C CA . VAL A 1 109 ? -3.956 -6.958 -7.770 1.00 97.94 109 VAL A CA 1
ATOM 819 C C . VAL A 1 109 ? -5.250 -7.377 -7.073 1.00 97.94 109 VAL A C 1
ATOM 821 O O . VAL A 1 109 ? -5.199 -7.920 -5.970 1.00 97.94 109 VAL A O 1
ATOM 824 N N . ARG A 1 110 ? -6.412 -7.110 -7.679 1.00 96.75 110 ARG A N 1
ATOM 825 C CA . ARG A 1 110 ? -7.713 -7.519 -7.138 1.00 96.75 110 ARG A CA 1
ATOM 826 C C . ARG A 1 110 ? -7.807 -9.038 -7.036 1.00 96.75 110 ARG A C 1
ATOM 828 O O . ARG A 1 110 ? -8.146 -9.538 -5.970 1.00 96.75 110 ARG A O 1
ATOM 835 N N . ASP A 1 111 ? -7.500 -9.742 -8.118 1.00 97.25 111 ASP A N 1
ATOM 836 C CA . ASP A 1 111 ? -7.622 -11.197 -8.196 1.00 97.25 111 ASP A CA 1
ATOM 837 C C . ASP A 1 111 ? -6.649 -11.856 -7.206 1.00 97.25 111 ASP A C 1
ATOM 839 O O . ASP A 1 111 ? -7.062 -12.677 -6.393 1.00 97.25 111 ASP A O 1
ATOM 843 N N . ALA A 1 112 ? -5.406 -11.366 -7.126 1.00 96.94 112 ALA A N 1
ATOM 844 C CA . ALA A 1 112 ? -4.448 -11.812 -6.115 1.00 96.94 112 ALA A CA 1
ATOM 845 C C . ALA A 1 112 ? -4.927 -11.553 -4.673 1.00 96.94 112 ALA A C 1
ATOM 847 O O . ALA A 1 112 ? -4.672 -12.361 -3.782 1.00 96.94 112 ALA A O 1
ATOM 848 N N . ALA A 1 113 ? -5.608 -10.432 -4.409 1.00 94.00 113 ALA A N 1
ATOM 849 C CA . ALA A 1 113 ? -6.148 -10.143 -3.079 1.00 94.00 113 ALA A CA 1
ATOM 850 C C . ALA A 1 113 ? -7.294 -11.096 -2.707 1.00 94.00 113 ALA A C 1
ATOM 852 O O . ALA A 1 113 ? -7.371 -11.533 -1.559 1.00 94.00 113 ALA A O 1
ATOM 853 N N . LEU A 1 114 ? -8.163 -11.417 -3.671 1.00 92.94 114 LEU A N 1
ATOM 854 C CA . LEU A 1 114 ? -9.257 -12.370 -3.496 1.00 92.94 114 LEU A CA 1
ATOM 855 C C . LEU A 1 114 ? -8.721 -13.781 -3.249 1.00 92.94 114 LEU A C 1
ATOM 857 O O . LEU A 1 114 ? -9.145 -14.421 -2.290 1.00 92.94 114 LEU A O 1
ATOM 861 N N . ASP A 1 115 ? -7.732 -14.224 -4.021 1.00 93.81 115 ASP A N 1
ATOM 862 C CA . ASP A 1 115 ? -7.099 -15.531 -3.826 1.00 93.81 115 ASP A CA 1
ATOM 863 C C . ASP A 1 115 ? -6.447 -15.641 -2.441 1.00 93.81 115 ASP A C 1
ATOM 865 O O . ASP A 1 115 ? -6.627 -16.631 -1.728 1.00 93.81 115 ASP A O 1
ATOM 869 N N . LEU A 1 116 ? -5.731 -14.595 -2.010 1.00 92.75 116 LEU A N 1
ATOM 870 C CA . LEU A 1 116 ? -5.094 -14.551 -0.691 1.00 92.75 116 LEU A CA 1
ATOM 871 C C . LEU A 1 116 ? -6.100 -14.533 0.467 1.00 92.75 116 LEU A C 1
ATOM 873 O O . LEU A 1 116 ? -5.754 -14.983 1.559 1.00 92.75 116 LEU A O 1
ATOM 877 N N . SER A 1 117 ? -7.331 -14.061 0.249 1.00 89.38 117 SER A N 1
ATOM 878 C CA . SER A 1 117 ? -8.350 -13.943 1.302 1.00 89.38 117 SER A CA 1
ATOM 879 C C . SER A 1 117 ? -8.779 -15.286 1.911 1.00 89.38 117 SER A C 1
ATOM 881 O O . SER A 1 117 ? -9.278 -15.311 3.034 1.00 89.38 117 SER A O 1
ATOM 883 N N . ALA A 1 118 ? -8.509 -16.406 1.232 1.00 89.19 118 ALA A N 1
ATOM 884 C CA . ALA A 1 118 ? -8.763 -17.757 1.739 1.00 89.19 118 ALA A CA 1
ATOM 885 C C . ALA A 1 118 ? -7.685 -18.277 2.716 1.00 89.19 118 ALA A C 1
ATOM 887 O O . ALA A 1 118 ? -7.878 -19.303 3.373 1.00 89.19 118 ALA A O 1
ATOM 888 N N . TYR A 1 119 ? -6.546 -17.585 2.826 1.00 90.31 119 TYR A N 1
ATOM 889 C CA . TYR A 1 119 ? -5.364 -18.017 3.577 1.00 90.31 119 TYR A CA 1
ATOM 890 C C . TYR A 1 119 ? -4.896 -17.138 4.763 1.00 90.31 119 TYR A C 1
ATOM 892 O O . TYR A 1 119 ? -3.804 -17.416 5.267 1.00 90.31 119 TYR A O 1
ATOM 900 N N . PRO A 1 120 ? -5.635 -16.135 5.300 1.00 88.31 120 PRO A N 1
ATOM 901 C CA . PRO A 1 120 ? -5.168 -15.351 6.453 1.00 88.31 120 PRO A CA 1
ATOM 902 C C . PRO A 1 120 ? -4.852 -16.161 7.717 1.00 88.31 120 PRO A C 1
ATOM 904 O O . PRO A 1 120 ? -4.214 -15.639 8.621 1.00 88.31 120 PRO A O 1
ATOM 907 N N . TRP A 1 121 ? -5.254 -17.429 7.794 1.00 85.94 121 TRP A N 1
ATOM 908 C CA . TRP A 1 121 ? -4.943 -18.340 8.899 1.00 85.94 121 TRP A CA 1
ATOM 909 C C . TRP A 1 121 ? -3.535 -18.965 8.824 1.00 85.94 121 TRP A C 1
ATOM 911 O O . TRP A 1 121 ? -3.094 -19.595 9.784 1.00 85.94 121 TRP A O 1
ATOM 921 N N . VAL A 1 122 ? -2.813 -18.823 7.705 1.00 89.44 122 VAL A N 1
ATOM 922 C CA . VAL A 1 122 ? -1.470 -19.402 7.533 1.00 89.44 122 VAL A CA 1
ATOM 923 C C . VAL A 1 122 ? -0.411 -18.482 8.147 1.00 89.44 122 VAL A C 1
ATOM 925 O O . VAL A 1 122 ? -0.258 -17.337 7.726 1.00 89.44 122 VAL A O 1
ATOM 928 N N . SER A 1 123 ? 0.370 -18.981 9.111 1.00 87.94 123 SER A N 1
ATOM 929 C CA . SER A 1 123 ? 1.429 -18.191 9.753 1.00 87.94 123 SER A CA 1
ATOM 930 C C . SER A 1 123 ? 2.592 -17.869 8.807 1.00 87.94 123 SER A C 1
ATOM 932 O O . SER A 1 123 ? 2.918 -18.636 7.898 1.00 87.94 123 SER A O 1
ATOM 934 N N . GLY A 1 124 ? 3.274 -16.747 9.058 1.00 86.12 124 GLY A N 1
ATOM 935 C CA . GLY A 1 124 ? 4.423 -16.322 8.255 1.00 86.12 124 GLY A CA 1
ATOM 936 C C . GLY A 1 124 ? 5.556 -17.355 8.212 1.00 86.12 124 GLY A C 1
ATOM 937 O O . GLY A 1 124 ? 6.096 -17.626 7.140 1.00 86.12 124 GLY A O 1
ATOM 938 N N . ASP A 1 125 ? 5.857 -18.000 9.341 1.00 85.31 125 ASP A N 1
ATOM 939 C CA . ASP A 1 125 ? 6.889 -19.044 9.422 1.00 85.31 125 ASP A CA 1
ATOM 940 C C . ASP A 1 125 ? 6.536 -20.261 8.562 1.00 85.31 125 ASP A C 1
ATOM 942 O O . ASP A 1 125 ? 7.398 -20.849 7.907 1.00 85.31 125 ASP A O 1
ATOM 946 N N . ARG A 1 126 ? 5.244 -20.606 8.486 1.00 89.94 126 ARG A N 1
ATOM 947 C CA . ARG A 1 126 ? 4.767 -21.698 7.636 1.00 89.94 126 ARG A CA 1
ATOM 948 C C . ARG A 1 126 ? 4.915 -21.362 6.155 1.00 89.94 126 ARG A C 1
ATOM 950 O O . ARG A 1 126 ? 5.344 -22.216 5.382 1.00 89.94 126 ARG A O 1
ATOM 957 N N . ILE A 1 127 ? 4.624 -20.119 5.768 1.00 89.88 127 ILE A N 1
ATOM 958 C CA . ILE A 1 127 ? 4.848 -19.636 4.397 1.00 89.88 127 ILE A CA 1
ATOM 959 C C . ILE A 1 127 ? 6.345 -19.673 4.064 1.00 89.88 127 ILE A C 1
ATOM 961 O O . ILE A 1 127 ? 6.714 -20.153 2.993 1.00 89.88 127 ILE A O 1
ATOM 965 N N . LEU A 1 128 ? 7.219 -19.224 4.976 1.00 87.12 128 LEU A N 1
ATOM 966 C CA . LEU A 1 128 ? 8.673 -19.290 4.790 1.00 87.12 128 LEU A CA 1
ATOM 967 C C . LEU A 1 128 ? 9.137 -20.733 4.573 1.00 87.12 128 LEU A C 1
ATOM 969 O O . LEU A 1 128 ? 9.780 -21.011 3.558 1.00 87.12 128 LEU A O 1
ATOM 973 N N . GLN A 1 129 ? 8.714 -21.646 5.450 1.00 87.81 129 GLN A N 1
ATOM 974 C CA . GLN A 1 129 ? 9.013 -23.073 5.361 1.00 87.81 129 GLN A CA 1
ATOM 975 C C . GLN A 1 129 ? 8.575 -23.671 4.017 1.00 87.81 129 GLN A C 1
ATOM 977 O O . GLN A 1 129 ? 9.370 -24.323 3.343 1.00 87.81 129 GLN A O 1
ATOM 982 N N . TRP A 1 130 ? 7.327 -23.440 3.599 1.00 90.69 130 TRP A N 1
ATOM 983 C CA . TRP A 1 130 ? 6.802 -23.963 2.333 1.00 90.69 130 TRP A CA 1
ATOM 984 C C . TRP A 1 130 ? 7.446 -23.329 1.100 1.00 90.69 130 TRP A C 1
ATOM 986 O O . TRP A 1 130 ? 7.558 -23.979 0.065 1.00 90.69 130 TRP A O 1
ATOM 996 N N . SER A 1 131 ? 7.902 -22.080 1.208 1.00 86.75 131 SER A N 1
ATOM 997 C CA . SER A 1 131 ? 8.593 -21.381 0.121 1.00 86.75 131 SER A CA 1
ATOM 998 C C . SER A 1 131 ? 10.064 -21.783 -0.046 1.00 86.75 131 SER A C 1
ATOM 1000 O O . SER A 1 131 ? 10.716 -21.300 -0.972 1.00 86.75 131 SER A O 1
ATOM 1002 N N . GLY A 1 132 ? 10.607 -22.625 0.845 1.00 84.00 132 GLY A N 1
ATOM 1003 C CA . GLY A 1 132 ? 12.024 -23.003 0.847 1.00 84.00 132 GLY A CA 1
ATOM 1004 C C . GLY A 1 132 ? 12.973 -21.836 1.148 1.00 84.00 132 GLY A C 1
ATOM 1005 O O . GLY A 1 132 ? 14.158 -21.909 0.829 1.00 84.00 132 GLY A O 1
ATOM 1006 N N . ARG A 1 133 ? 12.458 -20.740 1.723 1.00 79.75 133 ARG A N 1
ATOM 1007 C CA . ARG A 1 133 ? 13.256 -19.579 2.133 1.00 79.75 133 ARG A CA 1
ATOM 1008 C C . ARG A 1 133 ? 13.874 -19.831 3.504 1.00 79.75 133 ARG A C 1
ATOM 1010 O O . ARG A 1 133 ? 13.300 -20.530 4.334 1.00 79.75 133 ARG A O 1
ATOM 1017 N N . GLU A 1 134 ? 15.032 -19.226 3.750 1.00 74.25 134 GLU A N 1
ATOM 1018 C CA . GLU A 1 134 ? 15.655 -19.256 5.073 1.00 74.25 134 GLU A CA 1
ATOM 1019 C C . GLU A 1 134 ? 14.705 -18.682 6.134 1.00 74.25 134 GLU A C 1
ATOM 1021 O O . GLU A 1 134 ? 14.043 -17.671 5.906 1.00 74.25 134 GLU A O 1
ATOM 1026 N N . GLU A 1 135 ? 14.698 -19.272 7.327 1.00 61.84 135 GLU A N 1
ATOM 1027 C CA . GLU A 1 135 ? 13.860 -18.858 8.466 1.00 61.84 135 GLU A CA 1
ATOM 1028 C C . GLU A 1 135 ? 14.146 -17.407 8.919 1.00 61.84 135 GLU A C 1
ATOM 1030 O O . GLU A 1 135 ? 13.305 -16.716 9.494 1.00 61.84 135 GLU A O 1
ATOM 1035 N N . ALA A 1 136 ? 15.335 -16.887 8.597 1.00 61.06 136 ALA A N 1
ATOM 1036 C CA . ALA A 1 136 ? 15.707 -15.499 8.853 1.00 61.06 136 ALA A CA 1
ATOM 1037 C C . ALA A 1 136 ? 15.143 -14.498 7.821 1.00 61.06 136 ALA A C 1
ATOM 1039 O O . ALA A 1 136 ? 15.156 -13.288 8.097 1.00 61.06 136 ALA A O 1
ATOM 1040 N N . ALA A 1 137 ? 14.667 -14.966 6.661 1.00 67.75 137 ALA A N 1
ATOM 1041 C CA . ALA A 1 137 ? 14.188 -14.125 5.571 1.00 67.75 137 ALA A CA 1
ATOM 1042 C C . ALA A 1 137 ? 12.849 -13.458 5.912 1.00 67.75 137 ALA A C 1
ATOM 1044 O O . ALA A 1 137 ? 11.987 -14.024 6.577 1.00 67.75 137 ALA A O 1
ATOM 1045 N N . ARG A 1 138 ? 12.650 -12.230 5.424 1.00 75.62 138 ARG A N 1
ATOM 1046 C CA . ARG A 1 138 ? 11.338 -11.577 5.469 1.00 75.62 138 ARG A CA 1
ATOM 1047 C C . ARG A 1 138 ? 10.499 -12.057 4.284 1.00 75.62 138 ARG A C 1
ATOM 1049 O O . ARG A 1 138 ? 11.005 -12.173 3.168 1.00 75.62 138 ARG A O 1
ATOM 1056 N N . LEU A 1 139 ? 9.204 -12.280 4.510 1.00 82.00 139 LEU A N 1
ATOM 1057 C CA . LEU A 1 139 ? 8.250 -12.494 3.415 1.00 82.00 139 LEU A CA 1
ATOM 1058 C C . LEU A 1 139 ? 8.113 -11.234 2.550 1.00 82.00 139 LEU A C 1
ATOM 1060 O O . LEU A 1 139 ? 8.065 -11.341 1.327 1.00 82.00 139 LEU A O 1
ATOM 1064 N N . ALA A 1 140 ? 8.123 -10.059 3.190 1.00 85.75 140 ALA A N 1
ATOM 1065 C CA . ALA A 1 140 ? 8.152 -8.749 2.552 1.00 85.75 140 ALA A CA 1
ATOM 1066 C C . ALA A 1 140 ? 8.821 -7.699 3.459 1.00 85.75 140 ALA A C 1
ATOM 1068 O O . ALA A 1 140 ? 8.708 -7.765 4.683 1.00 85.75 140 ALA A O 1
ATOM 1069 N N . ASP A 1 141 ? 9.468 -6.696 2.858 1.00 87.81 141 ASP A N 1
ATOM 1070 C CA . ASP A 1 141 ? 10.051 -5.547 3.577 1.00 87.81 141 ASP A CA 1
ATOM 1071 C C . ASP A 1 141 ? 9.037 -4.433 3.867 1.00 87.81 141 ASP A C 1
ATOM 1073 O O . ASP A 1 141 ? 9.310 -3.502 4.624 1.00 87.81 141 ASP A O 1
ATOM 1077 N N . THR A 1 142 ? 7.862 -4.490 3.244 1.00 93.81 142 THR A N 1
ATOM 1078 C CA . THR A 1 142 ? 6.815 -3.489 3.439 1.00 93.81 142 THR A CA 1
ATOM 1079 C C . THR A 1 142 ? 5.457 -4.149 3.516 1.00 93.81 142 THR A C 1
ATOM 1081 O O . THR A 1 142 ? 5.198 -5.063 2.732 1.00 93.81 142 THR A O 1
ATOM 1084 N N . VAL A 1 143 ? 4.582 -3.641 4.381 1.00 94.19 143 VAL A N 1
ATOM 1085 C CA . VAL A 1 143 ? 3.172 -4.047 4.443 1.00 94.19 143 VAL A CA 1
ATOM 1086 C C . VAL A 1 143 ? 2.268 -2.861 4.133 1.00 94.19 143 VAL A C 1
ATOM 1088 O O . VAL A 1 143 ? 2.494 -1.757 4.629 1.00 94.19 143 VAL A O 1
ATOM 1091 N N . VAL A 1 144 ? 1.225 -3.110 3.344 1.00 95.50 144 VAL A N 1
ATOM 1092 C CA . VAL A 1 144 ? 0.100 -2.201 3.139 1.00 95.50 144 VAL A CA 1
ATOM 1093 C C . VAL A 1 144 ? -1.124 -2.778 3.840 1.00 95.50 144 VAL A C 1
ATOM 1095 O O . VAL A 1 144 ? -1.501 -3.931 3.632 1.00 95.50 144 VAL A O 1
ATOM 1098 N N . ARG A 1 145 ? -1.744 -1.968 4.691 1.00 92.00 145 ARG A N 1
ATOM 1099 C CA . ARG A 1 145 ? -2.970 -2.292 5.410 1.00 92.00 145 ARG A CA 1
ATOM 1100 C C . ARG A 1 145 ? -4.048 -1.297 5.033 1.00 92.00 145 ARG A C 1
ATOM 1102 O O . ARG A 1 145 ? -3.866 -0.095 5.212 1.00 92.00 145 ARG A O 1
ATOM 1109 N N . PHE A 1 146 ? -5.182 -1.808 4.580 1.00 90.62 146 PHE A N 1
ATOM 1110 C CA . PHE A 1 146 ? -6.404 -1.031 4.464 1.00 90.62 146 PHE A CA 1
ATOM 1111 C C . PHE A 1 146 ? -7.300 -1.391 5.644 1.00 90.62 146 PHE A C 1
ATOM 1113 O O . PHE A 1 146 ? -7.752 -2.524 5.766 1.00 90.62 146 PHE A O 1
ATOM 1120 N N . ASP A 1 147 ? -7.468 -0.449 6.560 1.00 82.38 147 ASP A N 1
ATOM 1121 C CA . ASP A 1 147 ? -8.127 -0.664 7.838 1.00 82.38 147 ASP A CA 1
ATOM 1122 C C . ASP A 1 147 ? -9.550 -0.110 7.771 1.00 82.38 147 ASP A C 1
ATOM 1124 O O . ASP A 1 147 ? -9.820 1.036 8.136 1.00 82.38 147 ASP A O 1
ATOM 1128 N N . SER A 1 148 ? -10.469 -0.928 7.263 1.00 66.62 148 SER A N 1
ATOM 1129 C CA . SER A 1 148 ? -11.908 -0.678 7.341 1.00 66.62 148 SER A CA 1
ATOM 1130 C C . SER A 1 148 ? -12.407 -1.044 8.740 1.00 66.62 148 SER A C 1
ATOM 1132 O O . SER A 1 148 ? -13.179 -1.987 8.907 1.00 66.62 148 SER A O 1
ATOM 1134 N N . ARG A 1 149 ? -11.900 -0.361 9.777 1.00 64.31 149 ARG A 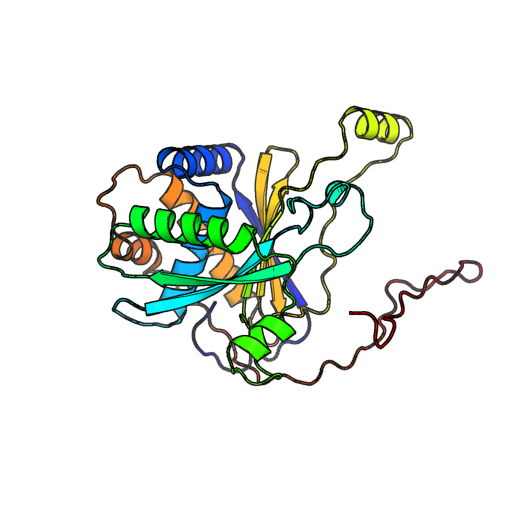N 1
ATOM 1135 C CA . ARG A 1 149 ? -12.376 -0.603 11.143 1.00 64.31 149 ARG A CA 1
ATOM 1136 C C . ARG A 1 149 ? -13.860 -0.258 11.230 1.00 64.31 149 ARG A C 1
ATOM 1138 O O . ARG A 1 149 ? -14.242 0.805 10.737 1.00 64.31 149 ARG A O 1
ATOM 1145 N N . PRO A 1 150 ? -14.677 -1.101 11.883 1.00 56.19 150 PRO A N 1
ATOM 1146 C CA . PRO A 1 150 ? -16.015 -0.687 12.251 1.00 56.19 150 PRO A CA 1
ATOM 1147 C C . PRO A 1 150 ? -15.885 0.522 13.176 1.00 56.19 150 PRO A C 1
ATOM 1149 O O . PRO A 1 150 ? -15.154 0.499 14.172 1.00 56.19 150 PRO A O 1
ATOM 1152 N N . GLU A 1 151 ? -16.549 1.609 12.804 1.00 65.19 151 GLU A N 1
ATOM 1153 C CA . GLU A 1 151 ? -16.730 2.725 13.713 1.00 65.19 151 GLU A CA 1
ATOM 1154 C C . GLU A 1 151 ? -17.499 2.258 14.950 1.00 65.19 151 GLU A C 1
ATOM 1156 O O . GLU A 1 151 ? -18.326 1.345 14.877 1.00 65.19 151 GLU A O 1
ATOM 1161 N N . LEU A 1 152 ? -17.246 2.902 16.092 1.00 71.06 152 LEU A N 1
ATOM 1162 C CA . LEU A 1 152 ? -18.140 2.761 17.237 1.00 71.06 152 LEU A CA 1
ATOM 1163 C C . LEU A 1 152 ? -19.568 3.083 16.772 1.00 71.06 152 LEU A C 1
ATOM 1165 O O . LEU A 1 152 ? -19.753 4.141 16.161 1.00 71.06 152 LEU A O 1
ATOM 1169 N N . PRO A 1 153 ? -20.561 2.216 17.051 1.00 79.00 153 PRO A N 1
ATOM 1170 C CA . PRO A 1 153 ? -21.946 2.496 16.705 1.00 79.00 153 PRO A CA 1
ATOM 1171 C C . PRO A 1 153 ? -22.356 3.877 17.215 1.00 79.00 153 PRO A C 1
ATOM 1173 O O . PRO A 1 153 ? -22.034 4.237 18.349 1.00 79.00 153 PRO A O 1
ATOM 1176 N N . GLU A 1 154 ? -23.081 4.644 16.399 1.00 80.06 154 GLU A N 1
ATOM 1177 C CA . GLU A 1 154 ? -23.415 6.039 16.719 1.00 80.06 154 GLU A CA 1
ATOM 1178 C C . GLU A 1 154 ? -24.164 6.170 18.054 1.00 80.06 154 GLU A C 1
ATOM 1180 O O . GLU A 1 154 ? -23.933 7.112 18.807 1.00 80.06 154 GLU A O 1
ATOM 1185 N N . VAL A 1 155 ? -24.985 5.172 18.398 1.00 86.25 155 VAL A N 1
ATOM 1186 C CA . VAL A 1 155 ? -25.674 5.082 19.695 1.00 86.25 155 VAL A CA 1
ATOM 1187 C C . VAL A 1 155 ? -24.673 5.049 20.853 1.00 86.25 155 VAL A C 1
ATOM 1189 O O . VAL A 1 155 ? -24.759 5.870 21.760 1.00 86.25 155 VAL A O 1
ATOM 1192 N N . LEU A 1 156 ? -23.671 4.168 20.788 1.00 85.00 156 LEU A N 1
ATOM 1193 C CA . LEU A 1 156 ? -22.644 4.052 21.824 1.00 85.00 156 LEU A CA 1
ATOM 1194 C C . LEU A 1 156 ? -21.778 5.319 21.894 1.00 85.00 156 LEU A C 1
ATOM 1196 O O . LEU A 1 156 ? -21.420 5.781 22.975 1.00 85.00 156 LEU A O 1
ATOM 1200 N N . ARG A 1 157 ? -21.469 5.926 20.743 1.00 83.62 157 ARG A N 1
ATOM 1201 C CA . ARG A 1 157 ? -20.746 7.204 20.680 1.00 83.62 157 ARG A CA 1
ATOM 1202 C C . ARG A 1 157 ? -21.544 8.333 21.346 1.00 83.62 157 ARG A C 1
ATOM 1204 O O . ARG A 1 157 ? -20.963 9.135 22.079 1.00 83.62 157 ARG A O 1
ATOM 1211 N N . ALA A 1 158 ? -22.859 8.384 21.131 1.00 85.75 158 ALA A N 1
ATOM 1212 C CA . ALA A 1 158 ? -23.751 9.357 21.754 1.00 85.75 158 ALA A CA 1
ATOM 1213 C C . ALA A 1 158 ? -23.869 9.150 23.273 1.00 85.75 158 ALA A C 1
ATOM 1215 O O . ALA A 1 158 ? -23.802 10.126 24.019 1.00 85.75 158 ALA A O 1
ATOM 1216 N N . GLU A 1 159 ? -23.975 7.902 23.736 1.00 91.81 159 GLU A N 1
ATOM 1217 C CA . GLU A 1 159 ? -23.985 7.557 25.164 1.00 91.81 159 GLU A CA 1
ATOM 1218 C C . GLU A 1 159 ? -22.689 7.985 25.861 1.00 91.81 159 GLU A C 1
ATOM 1220 O O . GLU A 1 159 ? -22.731 8.664 26.888 1.00 91.81 159 GLU A O 1
ATOM 1225 N N . LEU A 1 160 ? -21.532 7.669 25.270 1.00 89.06 160 LEU A N 1
ATOM 1226 C CA . LEU A 1 160 ? -20.229 8.097 25.783 1.00 89.06 160 LEU A CA 1
ATOM 1227 C C . LEU A 1 160 ? -20.137 9.627 25.844 1.00 89.06 160 LEU A C 1
ATOM 1229 O O . LEU A 1 160 ? -19.753 10.183 26.873 1.00 89.06 160 LEU A O 1
ATOM 1233 N N . LYS A 1 161 ? -20.582 10.322 24.791 1.00 89.12 161 LYS A N 1
ATOM 1234 C CA . LYS A 1 161 ? -20.612 11.790 24.755 1.00 89.12 161 LYS A CA 1
ATOM 1235 C C . LYS A 1 161 ? -21.536 12.384 25.823 1.00 89.12 161 LYS A C 1
ATOM 1237 O O . LYS A 1 161 ? -21.180 13.404 26.410 1.00 89.12 161 LYS A O 1
ATOM 1242 N N . ALA A 1 162 ? -22.686 11.766 26.098 1.00 93.38 162 ALA A N 1
ATOM 1243 C CA . ALA A 1 162 ? -23.598 12.191 27.164 1.00 93.38 162 ALA A CA 1
ATOM 1244 C C . ALA A 1 162 ? -22.960 12.069 28.560 1.00 93.38 162 ALA A C 1
ATOM 1246 O O . ALA A 1 162 ? -23.269 12.861 29.446 1.00 93.38 162 ALA A O 1
ATOM 1247 N N . GLN A 1 163 ? -22.019 11.138 28.727 1.00 94.25 163 GLN A N 1
ATOM 1248 C CA . GLN A 1 163 ? -21.180 10.998 29.923 1.00 94.25 163 GLN A CA 1
ATOM 1249 C C . GLN A 1 163 ? -19.925 11.893 29.895 1.00 94.25 163 GLN A C 1
ATOM 1251 O O . GLN A 1 163 ? -19.052 11.769 30.751 1.00 94.25 163 GLN A O 1
ATOM 1256 N N . GLY A 1 164 ? -19.793 12.785 28.907 1.00 89.44 164 GLY A N 1
ATOM 1257 C CA . GLY A 1 164 ? -18.616 13.642 28.738 1.00 89.44 164 GLY A CA 1
ATOM 1258 C C . GLY A 1 164 ? -17.365 12.915 28.228 1.00 89.44 164 GLY A C 1
ATOM 1259 O O . GLY A 1 164 ? -16.277 13.483 28.273 1.00 89.44 164 GLY A O 1
ATOM 1260 N N . ILE A 1 165 ? -17.494 11.680 27.733 1.00 86.56 165 ILE A N 1
ATOM 1261 C CA . ILE A 1 165 ? -16.393 10.873 27.200 1.00 86.56 165 ILE A CA 1
ATOM 1262 C C . ILE A 1 165 ? -16.301 11.090 25.688 1.00 86.56 165 ILE A C 1
ATOM 1264 O O . ILE A 1 165 ? -17.242 10.823 24.940 1.00 86.56 165 ILE A O 1
ATOM 1268 N N . GLN A 1 166 ? -15.142 11.551 25.223 1.00 78.81 166 GLN A N 1
ATOM 1269 C CA . GLN A 1 166 ? -14.824 11.649 23.800 1.00 78.81 166 GLN A CA 1
ATOM 1270 C C . GLN A 1 166 ? -13.934 10.474 23.396 1.00 78.81 166 GLN A C 1
ATOM 1272 O O . GLN A 1 166 ? -12.936 10.195 24.059 1.00 78.81 166 GLN A O 1
ATOM 1277 N N . VAL A 1 167 ? -14.297 9.784 22.313 1.00 74.62 167 VAL A N 1
ATOM 1278 C CA . VAL A 1 167 ? -13.480 8.710 21.743 1.00 74.62 167 VAL A CA 1
ATOM 1279 C C . VAL A 1 167 ? -12.933 9.154 20.400 1.00 74.62 167 VAL A C 1
ATOM 1281 O O . VAL A 1 167 ? -13.676 9.280 19.426 1.00 74.62 167 VAL A O 1
ATOM 1284 N N . ASP A 1 168 ? -11.623 9.358 20.359 1.00 70.38 168 ASP A N 1
ATOM 1285 C CA . ASP A 1 168 ? -10.901 9.632 19.125 1.00 70.38 168 ASP A CA 1
ATOM 1286 C C . ASP A 1 168 ? -10.602 8.346 18.348 1.00 70.38 168 ASP A C 1
ATOM 1288 O O . ASP A 1 168 ? -10.580 7.236 18.889 1.00 70.38 168 ASP A O 1
ATOM 1292 N N . VAL A 1 169 ? -10.307 8.498 17.055 1.00 67.19 169 VAL A N 1
ATOM 1293 C CA . VAL A 1 169 ? -9.823 7.388 16.228 1.00 67.19 169 VAL A CA 1
ATOM 1294 C C . VAL A 1 169 ? -8.493 6.889 16.805 1.00 67.19 169 VAL A C 1
ATOM 1296 O O . VAL A 1 169 ? -7.543 7.678 16.892 1.00 67.19 169 VAL A O 1
ATOM 1299 N N . PRO A 1 170 ? -8.362 5.592 17.158 1.00 65.44 170 PRO A N 1
ATOM 1300 C 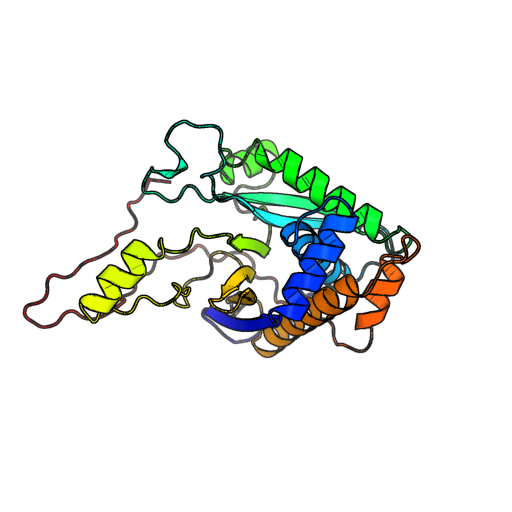CA . PRO A 1 170 ? -7.130 5.098 17.750 1.00 65.44 170 PRO A CA 1
ATOM 1301 C C . PRO A 1 170 ? -5.974 5.269 16.771 1.00 65.44 170 PRO A C 1
ATOM 1303 O O . PRO A 1 170 ? -6.039 4.817 15.620 1.00 65.44 170 PRO A O 1
ATOM 1306 N N . GLN A 1 171 ? -4.912 5.910 17.242 1.00 59.22 171 GLN A N 1
ATOM 1307 C CA . GLN A 1 171 ? -3.698 6.134 16.475 1.00 59.22 171 GLN A CA 1
ATOM 1308 C C . GLN A 1 171 ? -2.642 5.106 16.879 1.00 59.22 171 GLN A C 1
ATOM 1310 O O . GLN A 1 171 ? -2.505 4.800 18.061 1.00 59.22 171 GLN A O 1
ATOM 1315 N N . SER A 1 172 ? -1.842 4.608 15.927 1.00 61.16 172 SER A N 1
ATOM 1316 C CA . SER A 1 172 ? -0.599 3.925 16.299 1.00 61.16 172 SER A CA 1
ATOM 1317 C C . SER A 1 172 ? 0.270 4.902 17.082 1.00 61.16 172 SER A C 1
ATOM 1319 O O . SER A 1 172 ? 0.771 5.876 16.510 1.00 61.16 172 SER A O 1
ATOM 1321 N N . ALA A 1 173 ? 0.448 4.628 18.373 1.00 57.03 173 ALA A N 1
ATOM 1322 C CA . ALA A 1 173 ? 1.545 5.183 19.141 1.00 57.03 173 ALA A CA 1
ATOM 1323 C C . ALA A 1 173 ? 2.826 4.722 18.437 1.00 57.03 173 ALA A C 1
ATOM 1325 O O . ALA A 1 173 ? 3.035 3.521 18.268 1.00 57.03 173 ALA A O 1
ATOM 1326 N N . GLY A 1 174 ? 3.617 5.660 17.910 1.00 51.25 174 GLY A N 1
ATOM 1327 C CA . GLY A 1 174 ? 4.909 5.327 17.311 1.00 51.25 174 GLY A CA 1
ATOM 1328 C C . GLY A 1 174 ? 5.702 4.419 18.255 1.00 51.25 174 GLY A C 1
ATOM 1329 O O . GLY A 1 174 ? 5.659 4.596 19.470 1.00 51.25 174 GLY A O 1
ATOM 1330 N N . GLY A 1 175 ? 6.372 3.414 17.703 1.00 54.09 175 GLY A N 1
ATOM 1331 C CA . GLY A 1 175 ? 7.007 2.354 18.474 1.00 54.09 175 GLY A CA 1
ATOM 1332 C C . GLY A 1 175 ? 7.756 1.399 17.560 1.00 54.09 175 GLY A C 1
ATOM 1333 O O . GLY A 1 175 ? 7.817 1.616 16.354 1.00 54.09 175 GLY A O 1
ATOM 1334 N N . ASP A 1 176 ? 8.329 0.359 18.148 1.00 56.78 176 ASP A N 1
ATOM 1335 C CA . ASP A 1 176 ? 9.253 -0.572 17.505 1.00 56.78 176 ASP A CA 1
ATOM 1336 C C . ASP A 1 176 ? 8.654 -1.195 16.224 1.00 56.78 176 ASP A C 1
ATOM 1338 O O . ASP A 1 176 ? 7.796 -2.083 16.273 1.00 56.78 176 ASP A O 1
ATOM 1342 N N . THR A 1 177 ? 9.074 -0.705 15.053 1.00 62.34 177 THR A N 1
ATOM 1343 C CA . THR A 1 177 ? 8.546 -1.150 13.760 1.00 62.34 177 THR A CA 1
ATOM 1344 C C . THR A 1 177 ? 9.125 -2.520 13.425 1.00 62.34 177 THR A C 1
ATOM 1346 O O . THR A 1 177 ? 10.321 -2.656 13.184 1.00 62.34 177 THR A O 1
ATOM 1349 N N . SER A 1 178 ? 8.282 -3.557 13.394 1.00 73.81 178 SER A N 1
ATOM 1350 C CA . SER A 1 178 ? 8.702 -4.915 13.003 1.00 73.81 178 SER A CA 1
ATOM 1351 C C . SER A 1 178 ? 9.179 -5.000 11.550 1.00 73.81 178 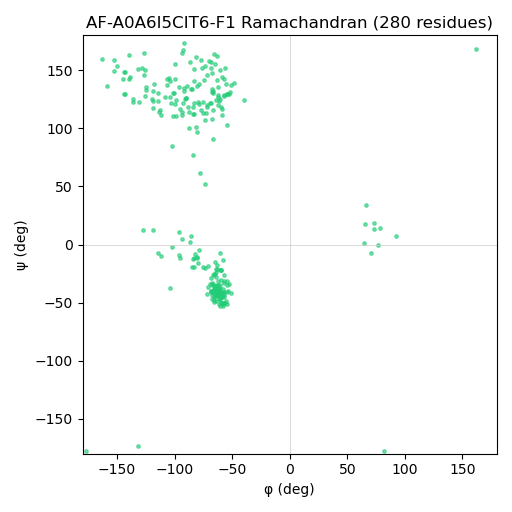SER A C 1
ATOM 1353 O O . SER A 1 178 ? 9.951 -5.897 11.203 1.00 73.81 178 SER A O 1
ATOM 1355 N N . LEU A 1 179 ? 8.727 -4.059 10.720 1.00 84.62 179 LEU A N 1
ATOM 1356 C CA . LEU A 1 179 ? 9.031 -3.950 9.302 1.00 84.62 179 LEU A CA 1
ATOM 1357 C C . LEU A 1 179 ? 9.599 -2.562 8.973 1.00 84.62 179 LEU A C 1
ATOM 1359 O O . LEU A 1 179 ? 9.178 -1.586 9.595 1.00 84.62 179 LEU A O 1
ATOM 1363 N N . PRO A 1 180 ? 10.472 -2.456 7.955 1.00 89.69 180 PRO A N 1
ATOM 1364 C CA . PRO A 1 180 ? 11.040 -1.191 7.492 1.00 89.69 180 PRO A CA 1
ATOM 1365 C C . PRO A 1 180 ? 9.992 -0.120 7.224 1.00 89.69 180 PRO A C 1
ATOM 1367 O O . PRO A 1 180 ? 10.205 1.039 7.562 1.00 89.69 180 PRO A O 1
ATOM 1370 N N . VAL A 1 181 ? 8.867 -0.504 6.609 1.00 92.88 181 VAL A N 1
ATOM 1371 C CA . VAL A 1 181 ? 7.744 0.396 6.336 1.00 92.88 181 VAL A CA 1
ATOM 1372 C C . VAL A 1 181 ? 6.421 -0.346 6.475 1.00 92.88 181 VAL A C 1
ATOM 1374 O O . VAL A 1 181 ? 6.205 -1.381 5.846 1.00 92.88 181 VAL A O 1
ATOM 1377 N N . THR A 1 182 ? 5.499 0.227 7.240 1.00 93.31 182 THR A N 1
ATOM 1378 C CA . THR A 1 182 ? 4.087 -0.165 7.258 1.00 93.31 182 THR A CA 1
ATOM 1379 C C . THR A 1 182 ? 3.242 1.027 6.834 1.00 93.31 182 THR A C 1
ATOM 1381 O O . THR A 1 182 ? 3.319 2.096 7.440 1.00 93.31 182 THR A O 1
ATOM 1384 N N . LEU A 1 183 ? 2.439 0.851 5.788 1.00 94.75 183 LEU A N 1
ATOM 1385 C CA . LEU A 1 183 ? 1.478 1.841 5.320 1.00 94.75 183 LEU A CA 1
ATOM 1386 C C . LEU A 1 183 ? 0.078 1.428 5.765 1.00 94.75 183 LEU A C 1
ATOM 1388 O O . LEU A 1 183 ? -0.390 0.354 5.406 1.00 94.75 183 LEU A O 1
ATOM 1392 N N . VAL A 1 184 ? -0.599 2.291 6.513 1.00 92.75 184 VAL A N 1
ATOM 1393 C CA . VAL A 1 184 ? -1.979 2.082 6.956 1.00 92.75 184 VAL A CA 1
ATOM 1394 C C . VAL A 1 184 ? -2.876 3.131 6.317 1.00 92.75 184 VAL A C 1
ATOM 1396 O O . VAL A 1 184 ? -2.648 4.325 6.498 1.00 92.75 184 VAL A O 1
ATOM 1399 N N . ALA A 1 185 ? -3.904 2.690 5.604 1.00 93.19 185 ALA A N 1
ATOM 1400 C CA . ALA A 1 185 ? -4.998 3.520 5.127 1.00 93.19 185 ALA A CA 1
ATOM 1401 C C . ALA A 1 185 ? -6.213 3.331 6.032 1.00 93.19 185 ALA A C 1
ATOM 1403 O O . ALA A 1 185 ? -6.600 2.200 6.305 1.00 93.19 185 ALA A O 1
ATOM 1404 N N . GLN A 1 186 ? -6.803 4.427 6.495 1.00 90.25 186 GLN A N 1
ATOM 1405 C CA . GLN A 1 186 ? -8.010 4.414 7.319 1.00 90.25 186 GLN A CA 1
ATOM 1406 C C . GLN A 1 186 ? -8.885 5.612 6.968 1.00 90.25 186 GLN A C 1
ATOM 1408 O O . GLN A 1 186 ? -8.360 6.668 6.606 1.00 90.25 186 GLN A O 1
ATOM 1413 N N . TYR A 1 187 ? -10.202 5.464 7.083 1.00 88.56 187 TYR A N 1
ATOM 1414 C CA . TYR A 1 187 ? -11.089 6.615 6.974 1.00 88.56 187 TYR A CA 1
ATOM 1415 C C . TYR A 1 187 ? -11.009 7.459 8.250 1.00 88.56 187 TYR A C 1
ATOM 1417 O O . TYR A 1 187 ? -10.867 6.933 9.354 1.00 88.56 187 TYR A O 1
ATOM 1425 N N . ASP A 1 188 ? -11.051 8.775 8.091 1.00 85.75 188 ASP A N 1
ATOM 1426 C CA . ASP A 1 188 ? -11.316 9.693 9.196 1.00 85.75 188 ASP A CA 1
ATOM 1427 C C . ASP A 1 188 ? -12.813 10.003 9.308 1.00 85.75 188 ASP A C 1
ATOM 1429 O O . ASP A 1 188 ? -13.605 9.628 8.444 1.00 85.75 188 ASP A O 1
ATOM 1433 N N . ALA A 1 189 ? -13.185 10.721 10.368 1.00 80.94 189 ALA A N 1
ATOM 1434 C CA . ALA A 1 189 ? -14.575 11.036 10.688 1.00 80.94 189 ALA A CA 1
ATOM 1435 C C . ALA A 1 189 ? -15.319 11.827 9.593 1.00 80.94 189 ALA A C 1
ATOM 1437 O O . ALA A 1 189 ? -16.543 11.774 9.544 1.00 80.94 189 ALA A O 1
ATOM 1438 N N . ASP A 1 190 ? -14.614 12.535 8.699 1.00 85.00 190 ASP A N 1
ATOM 1439 C CA . ASP A 1 190 ? -15.257 13.285 7.610 1.00 85.00 190 ASP A CA 1
ATOM 1440 C C . ASP A 1 190 ? -15.353 12.463 6.307 1.00 85.00 190 ASP A C 1
ATOM 1442 O O . ASP A 1 190 ? -15.721 12.998 5.259 1.00 85.00 190 ASP A O 1
ATOM 1446 N N . GLY A 1 191 ? -14.951 11.186 6.322 1.00 87.12 191 GLY A N 1
ATOM 1447 C CA . GLY A 1 191 ? -14.875 10.331 5.131 1.00 87.12 191 GLY A CA 1
ATOM 1448 C C . GLY A 1 191 ? -13.642 10.585 4.252 1.00 87.12 191 GLY A C 1
ATOM 1449 O O . GLY A 1 191 ? -13.583 10.148 3.099 1.00 87.12 191 GLY A O 1
ATOM 1450 N N . GLY A 1 192 ? -12.639 11.304 4.764 1.00 92.06 192 GLY A N 1
ATOM 1451 C CA . GLY A 1 192 ? -11.322 11.404 4.135 1.00 92.06 192 GLY A CA 1
ATOM 1452 C C . GLY A 1 192 ? -10.531 10.106 4.304 1.00 92.06 192 GLY A C 1
ATOM 1453 O O . GLY A 1 192 ? -10.768 9.351 5.240 1.00 92.06 192 GLY A O 1
ATOM 1454 N N . LEU A 1 193 ? -9.594 9.824 3.391 1.00 93.38 193 LEU A N 1
ATOM 1455 C CA . LEU A 1 193 ? -8.697 8.670 3.518 1.00 93.38 193 LEU A CA 1
ATOM 1456 C C . LEU A 1 193 ? -7.353 9.138 4.077 1.00 93.38 193 LEU A C 1
ATOM 1458 O O . LEU A 1 193 ? -6.597 9.842 3.402 1.00 93.38 193 LEU A O 1
ATOM 1462 N N . LEU A 1 194 ? -7.050 8.751 5.309 1.00 93.31 194 LEU A N 1
ATOM 1463 C CA . LEU A 1 194 ? -5.809 9.062 6.002 1.00 93.31 194 LEU A CA 1
ATOM 1464 C C . LEU A 1 194 ? -4.802 7.927 5.804 1.00 93.31 194 LEU A C 1
ATOM 1466 O O . LEU A 1 194 ? -4.976 6.823 6.318 1.00 93.31 194 LEU A O 1
ATOM 1470 N N . LEU A 1 195 ? -3.713 8.222 5.097 1.00 94.94 195 LEU A N 1
ATOM 1471 C CA . LEU A 1 195 ? -2.557 7.344 4.993 1.00 94.94 195 LEU A CA 1
ATOM 1472 C C . LEU A 1 195 ? -1.550 7.673 6.091 1.00 94.94 195 LEU A C 1
ATOM 1474 O O . LEU A 1 195 ? -1.086 8.809 6.204 1.00 94.94 195 LEU A O 1
ATOM 1478 N N . THR A 1 196 ? -1.178 6.665 6.868 1.00 93.38 196 THR A N 1
ATOM 1479 C CA . THR A 1 196 ? -0.154 6.735 7.910 1.00 93.38 196 THR A CA 1
ATOM 1480 C C . THR A 1 196 ? 0.964 5.769 7.565 1.00 93.38 196 THR A C 1
ATOM 1482 O O . THR A 1 196 ? 0.737 4.565 7.516 1.00 93.38 196 THR A O 1
ATOM 1485 N N . ALA A 1 197 ? 2.169 6.285 7.346 1.00 93.81 197 ALA A N 1
ATOM 1486 C CA . ALA A 1 197 ? 3.364 5.465 7.228 1.00 93.81 197 ALA A CA 1
ATOM 1487 C C . ALA A 1 197 ? 4.110 5.466 8.565 1.00 93.81 197 ALA A C 1
ATOM 1489 O O . ALA A 1 197 ? 4.463 6.533 9.076 1.00 93.81 197 ALA A O 1
ATOM 1490 N N . THR A 1 198 ? 4.357 4.280 9.113 1.00 92.75 198 THR A N 1
ATOM 1491 C CA . THR A 1 198 ? 5.338 4.051 10.180 1.00 92.75 198 THR A CA 1
ATOM 1492 C C . THR A 1 198 ? 6.546 3.343 9.586 1.00 92.75 198 THR A C 1
ATOM 1494 O O . THR A 1 198 ? 6.400 2.472 8.728 1.00 92.75 198 THR A O 1
ATOM 1497 N N . TYR A 1 199 ? 7.746 3.757 9.975 1.00 92.25 199 TYR A N 1
ATOM 1498 C CA . TYR A 1 199 ? 8.973 3.260 9.354 1.00 92.25 199 TYR A CA 1
ATOM 1499 C C . TYR A 1 199 ? 10.148 3.250 10.325 1.00 92.25 199 TYR A C 1
ATOM 1501 O O . TYR A 1 199 ? 10.190 4.050 11.259 1.00 92.25 199 TYR A O 1
ATOM 1509 N N . ASP A 1 200 ? 11.112 2.366 10.082 1.00 90.88 200 ASP A N 1
ATOM 1510 C CA . ASP A 1 200 ? 12.381 2.367 10.806 1.00 90.88 200 ASP A CA 1
ATOM 1511 C C . ASP A 1 200 ? 13.260 3.496 10.261 1.00 90.88 200 ASP A C 1
ATOM 1513 O O . ASP A 1 200 ? 13.683 3.467 9.101 1.00 90.88 200 ASP A O 1
ATOM 1517 N N . ARG A 1 201 ? 13.568 4.495 11.096 1.00 91.31 201 ARG A N 1
ATOM 1518 C CA . ARG A 1 201 ? 14.420 5.622 10.698 1.00 91.31 201 ARG A CA 1
ATOM 1519 C C . ARG A 1 201 ? 15.839 5.193 10.355 1.00 91.31 201 ARG A C 1
ATOM 1521 O O . ARG A 1 201 ? 16.523 5.926 9.644 1.00 91.31 201 ARG A O 1
ATOM 1528 N N . ALA A 1 202 ? 16.297 4.036 10.832 1.00 89.69 202 ALA A N 1
ATOM 1529 C CA . ALA A 1 202 ? 17.595 3.465 10.488 1.00 89.69 202 ALA A CA 1
ATOM 1530 C C . ALA A 1 202 ? 17.640 2.887 9.058 1.00 89.69 202 ALA A C 1
ATOM 1532 O O . ALA A 1 202 ? 18.733 2.741 8.497 1.00 89.69 202 ALA A O 1
ATOM 1533 N N . GLU A 1 203 ? 16.476 2.578 8.473 1.00 90.94 203 GLU A N 1
ATOM 1534 C CA . GLU A 1 203 ? 16.318 2.093 7.097 1.00 90.94 203 GLU A CA 1
ATOM 1535 C C . GLU A 1 203 ? 15.792 3.191 6.150 1.00 90.94 203 GLU A C 1
ATOM 1537 O O . GLU A 1 203 ? 16.261 3.288 5.020 1.00 90.94 203 GLU A O 1
ATOM 1542 N N . LEU A 1 204 ? 14.879 4.063 6.592 1.00 92.62 204 LEU A N 1
ATOM 1543 C CA . LEU A 1 204 ? 14.250 5.103 5.765 1.00 92.62 204 LEU A CA 1
ATOM 1544 C C . LEU A 1 204 ? 14.296 6.473 6.458 1.00 92.62 204 LEU A C 1
ATOM 1546 O O . LEU A 1 204 ? 13.784 6.629 7.563 1.00 92.62 204 LEU A O 1
ATOM 1550 N N . SER A 1 205 ? 14.891 7.487 5.820 1.00 93.88 205 SER A N 1
ATOM 1551 C CA . SER A 1 205 ? 14.948 8.836 6.404 1.00 93.88 205 SER A CA 1
ATOM 1552 C C . SER A 1 205 ? 13.569 9.511 6.422 1.00 93.88 205 SER A C 1
ATOM 1554 O O . SER A 1 205 ? 12.694 9.178 5.624 1.00 93.88 205 SER A O 1
ATOM 1556 N N . ASP A 1 206 ? 13.369 10.509 7.288 1.00 94.25 206 ASP A N 1
ATOM 1557 C CA . ASP A 1 206 ? 12.106 11.264 7.334 1.00 94.25 206 ASP A CA 1
ATOM 1558 C C . ASP A 1 206 ? 11.804 11.989 6.008 1.00 94.25 206 ASP A C 1
ATOM 1560 O O . ASP A 1 206 ? 10.647 12.080 5.587 1.00 94.25 206 ASP A O 1
ATOM 1564 N N . ALA A 1 207 ? 12.847 12.467 5.321 1.00 94.50 207 ALA A N 1
ATOM 1565 C CA . ALA A 1 207 ? 12.723 13.096 4.010 1.00 94.50 207 ALA A CA 1
ATOM 1566 C C . ALA A 1 207 ? 12.284 12.080 2.944 1.00 94.50 207 ALA A C 1
ATOM 1568 O O . ALA A 1 207 ? 11.332 12.335 2.205 1.00 94.50 207 ALA A O 1
ATOM 1569 N N . ASP A 1 208 ? 12.916 10.904 2.920 1.00 95.38 208 ASP A N 1
ATOM 1570 C CA . ASP A 1 208 ? 12.570 9.820 1.998 1.00 95.38 208 ASP A CA 1
ATOM 1571 C C . ASP A 1 208 ? 11.157 9.287 2.265 1.00 95.38 208 ASP A C 1
ATOM 1573 O O . ASP A 1 208 ? 10.375 9.119 1.330 1.00 95.38 208 ASP A O 1
ATOM 1577 N N . ALA A 1 209 ? 10.777 9.095 3.532 1.00 95.12 209 ALA A N 1
ATOM 1578 C CA . ALA A 1 209 ? 9.430 8.678 3.918 1.00 95.12 209 ALA A CA 1
ATOM 1579 C C . ALA A 1 209 ? 8.363 9.695 3.483 1.00 95.12 209 ALA A C 1
ATOM 1581 O O . ALA A 1 209 ? 7.314 9.319 2.952 1.00 95.12 209 ALA A O 1
ATOM 1582 N N . SER A 1 210 ? 8.644 10.992 3.648 1.00 95.38 210 SER A N 1
ATOM 1583 C CA . SER A 1 210 ? 7.797 12.072 3.131 1.00 95.38 210 SER A CA 1
ATOM 1584 C C . SER A 1 210 ? 7.694 12.036 1.607 1.00 95.38 210 SER A C 1
ATOM 1586 O O . SER A 1 210 ? 6.596 12.209 1.069 1.00 95.38 210 SER A O 1
ATOM 1588 N N . GLY A 1 211 ? 8.799 11.753 0.914 1.00 95.19 211 GLY A N 1
ATOM 1589 C CA . GLY A 1 211 ? 8.841 11.571 -0.535 1.00 95.19 211 GLY A CA 1
ATOM 1590 C C . GLY A 1 211 ? 7.959 10.412 -1.001 1.00 95.19 211 GLY A C 1
ATOM 1591 O O . GLY A 1 211 ? 7.072 10.623 -1.828 1.00 95.19 211 GLY A O 1
ATOM 1592 N N . VAL A 1 212 ? 8.128 9.220 -0.415 1.00 95.62 212 VAL A N 1
ATOM 1593 C CA . VAL A 1 212 ? 7.310 8.026 -0.710 1.00 95.62 212 VAL A CA 1
ATOM 1594 C C . VAL A 1 212 ? 5.827 8.332 -0.524 1.00 95.62 212 VAL A C 1
ATOM 1596 O O . VAL A 1 212 ? 5.024 8.081 -1.422 1.00 95.62 212 VAL A O 1
ATOM 1599 N N . LEU A 1 213 ? 5.449 8.895 0.629 1.00 96.19 213 LEU A N 1
ATOM 1600 C CA . LEU A 1 213 ? 4.041 9.129 0.932 1.00 96.19 213 LEU A CA 1
ATOM 1601 C C . LEU A 1 213 ? 3.439 10.221 0.037 1.00 96.19 213 LEU A C 1
ATOM 1603 O O . LEU A 1 213 ? 2.284 10.115 -0.362 1.00 96.19 213 LEU A O 1
ATOM 1607 N N . SER A 1 214 ? 4.216 11.240 -0.334 1.00 95.25 214 SER A N 1
ATOM 1608 C CA . SER A 1 214 ? 3.761 12.282 -1.262 1.00 95.25 214 SER A CA 1
ATOM 1609 C C . SER A 1 214 ? 3.560 11.736 -2.679 1.00 95.25 214 SER A C 1
ATOM 1611 O O . SER A 1 214 ? 2.546 12.046 -3.301 1.00 95.25 214 SER A O 1
ATOM 1613 N N . GLN A 1 215 ? 4.457 10.870 -3.161 1.00 95.69 215 GLN A N 1
ATOM 1614 C CA . GLN A 1 215 ? 4.306 10.188 -4.454 1.00 95.69 215 GLN A CA 1
ATOM 1615 C C . GLN A 1 215 ? 3.107 9.231 -4.455 1.00 95.69 215 GLN A C 1
ATOM 1617 O O . GLN A 1 215 ? 2.350 9.201 -5.421 1.00 95.69 215 GLN A O 1
ATOM 1622 N N . CYS A 1 216 ? 2.883 8.508 -3.353 1.00 96.69 216 CYS A N 1
ATOM 1623 C CA . CYS A 1 216 ? 1.701 7.662 -3.170 1.00 96.69 216 CYS A CA 1
ATOM 1624 C C . CYS A 1 216 ? 0.405 8.479 -3.285 1.00 96.69 216 CYS A C 1
ATOM 1626 O O . CYS A 1 216 ? -0.482 8.157 -4.071 1.00 96.69 216 CYS A O 1
ATOM 1628 N N . MET A 1 217 ? 0.328 9.592 -2.553 1.00 95.69 217 MET A N 1
ATOM 1629 C CA . MET A 1 217 ? -0.819 10.500 -2.584 1.00 95.69 217 MET A CA 1
ATOM 1630 C C . MET A 1 217 ? -1.063 11.104 -3.966 1.00 95.69 217 MET A C 1
ATOM 1632 O O . MET A 1 217 ? -2.213 11.278 -4.360 1.00 95.69 217 MET A O 1
ATOM 1636 N N . GLU A 1 218 ? 0.004 11.438 -4.688 1.00 95.00 218 GLU A N 1
ATOM 1637 C CA . GLU A 1 218 ? -0.098 11.973 -6.040 1.00 95.00 218 GLU A CA 1
ATOM 1638 C C . GLU A 1 218 ? -0.660 10.939 -7.013 1.00 95.00 218 GLU A C 1
ATOM 1640 O O . GLU A 1 218 ? -1.622 11.227 -7.724 1.00 95.00 218 GLU A O 1
ATOM 1645 N N . LEU A 1 219 ? -0.127 9.716 -6.989 1.00 95.81 219 LEU A N 1
ATOM 1646 C CA . LEU A 1 219 ? -0.635 8.633 -7.822 1.00 95.81 219 LEU A CA 1
ATOM 1647 C C . LEU A 1 219 ? -2.102 8.325 -7.513 1.00 95.81 219 LEU A C 1
ATOM 1649 O O . LEU A 1 219 ? -2.897 8.265 -8.442 1.00 95.81 219 LEU A O 1
ATOM 1653 N N . LEU A 1 220 ? -2.497 8.214 -6.240 1.00 96.12 220 LEU A N 1
ATOM 1654 C CA . LEU A 1 220 ? -3.897 7.955 -5.870 1.00 96.12 220 LEU A CA 1
ATOM 1655 C C . LEU A 1 220 ? -4.863 9.007 -6.433 1.00 96.12 220 LEU A C 1
ATOM 1657 O O . LEU A 1 220 ? -5.939 8.655 -6.913 1.00 96.12 220 LEU A O 1
ATOM 1661 N N . ARG A 1 221 ? -4.481 10.292 -6.411 1.00 94.81 221 ARG A N 1
ATOM 1662 C CA . ARG A 1 221 ? -5.292 11.356 -7.023 1.00 94.81 221 ARG A CA 1
ATOM 1663 C C . ARG A 1 221 ? -5.367 11.188 -8.534 1.00 94.81 221 ARG A C 1
ATOM 1665 O O . ARG A 1 221 ? -6.464 11.182 -9.078 1.00 94.81 221 ARG A O 1
ATOM 1672 N N . ARG A 1 222 ? -4.226 10.998 -9.199 1.00 92.00 222 ARG A N 1
ATOM 1673 C CA . ARG A 1 222 ? -4.184 10.895 -10.663 1.00 92.00 222 ARG A CA 1
ATOM 1674 C C . ARG A 1 222 ? -4.914 9.668 -11.188 1.00 92.00 222 ARG A C 1
ATOM 1676 O O . ARG A 1 222 ? -5.598 9.792 -12.195 1.00 92.00 222 ARG A O 1
ATOM 1683 N N . LEU A 1 223 ? -4.809 8.524 -10.506 1.00 90.62 223 LEU A N 1
ATOM 1684 C CA . LEU A 1 223 ? -5.553 7.315 -10.860 1.00 90.62 223 LEU A CA 1
ATOM 1685 C C . LEU A 1 223 ? -7.058 7.578 -10.858 1.00 90.62 223 LEU A C 1
ATOM 1687 O O . LEU A 1 223 ? -7.735 7.196 -11.803 1.00 90.62 223 LEU A O 1
ATOM 1691 N N . SER A 1 224 ? -7.562 8.309 -9.859 1.00 89.88 224 SER A N 1
ATOM 1692 C CA . SER A 1 224 ? -8.989 8.633 -9.758 1.00 89.88 224 SER A CA 1
ATOM 1693 C C . SER A 1 224 ? -9.528 9.526 -10.887 1.00 89.88 224 SER A C 1
ATOM 1695 O O . SER A 1 224 ? -10.742 9.608 -11.063 1.00 89.88 224 SER A O 1
ATOM 1697 N N . ASP A 1 225 ? -8.642 10.168 -11.656 1.00 87.88 225 ASP A N 1
ATOM 1698 C CA . ASP A 1 225 ? -8.990 10.980 -12.826 1.00 87.88 225 ASP A CA 1
ATOM 1699 C C . ASP A 1 225 ? -8.876 10.200 -14.156 1.00 87.88 225 ASP A C 1
ATOM 1701 O O . ASP A 1 225 ? -9.305 10.707 -15.191 1.00 87.88 225 ASP A O 1
ATOM 1705 N N . GLN A 1 226 ? -8.320 8.978 -14.166 1.00 85.44 226 GLN A N 1
ATOM 1706 C CA . GLN A 1 226 ? -8.144 8.183 -15.390 1.00 85.44 226 GLN A CA 1
ATOM 1707 C C . GLN A 1 226 ? -9.375 7.327 -15.692 1.00 85.44 226 GLN A C 1
ATOM 1709 O O . GLN A 1 226 ? -9.697 6.416 -14.941 1.00 85.44 226 GLN A O 1
ATOM 1714 N N . GLN A 1 227 ? -10.030 7.548 -16.827 1.00 85.56 227 GLN A N 1
ATOM 1715 C CA . GLN A 1 227 ? -11.135 6.690 -17.289 1.00 85.56 227 GLN A CA 1
ATOM 1716 C C . GLN A 1 227 ? -10.809 5.922 -18.575 1.00 85.56 227 GLN A C 1
ATOM 1718 O O . GLN A 1 227 ? -11.588 5.071 -18.989 1.00 85.56 227 GLN A O 1
ATOM 1723 N N . ASP A 1 228 ? -9.667 6.210 -19.200 1.00 88.12 228 ASP A N 1
ATOM 1724 C CA . ASP A 1 228 ? -9.241 5.559 -20.435 1.00 88.12 228 ASP A CA 1
ATOM 1725 C C . ASP A 1 228 ? -8.528 4.231 -20.133 1.00 88.12 228 ASP A C 1
ATOM 1727 O O . ASP A 1 228 ? -7.476 4.199 -19.491 1.00 88.12 228 ASP A O 1
ATOM 1731 N N . GLU A 1 229 ? -9.096 3.131 -20.632 1.00 87.25 229 GLU A N 1
ATOM 1732 C CA . GLU A 1 229 ? -8.542 1.773 -20.525 1.00 87.25 229 GLU A CA 1
ATOM 1733 C C . GLU A 1 229 ? -7.160 1.632 -21.163 1.00 87.25 229 GLU A C 1
ATOM 1735 O O . GLU A 1 229 ? -6.407 0.723 -20.820 1.00 87.25 229 GLU A O 1
ATOM 1740 N N . ARG A 1 230 ? -6.812 2.525 -22.095 1.00 91.00 230 ARG A N 1
ATOM 1741 C CA . ARG A 1 230 ? -5.551 2.479 -22.842 1.00 91.00 230 ARG A CA 1
ATOM 1742 C C . ARG A 1 230 ? -4.382 3.079 -22.075 1.00 91.00 230 ARG A C 1
ATOM 1744 O O . ARG A 1 230 ? -3.249 2.964 -22.544 1.00 91.00 230 ARG A O 1
ATOM 1751 N N . VAL A 1 231 ? -4.633 3.720 -20.931 1.00 94.81 231 VAL A N 1
ATOM 1752 C CA . VAL A 1 231 ? -3.568 4.287 -20.102 1.00 94.81 231 VAL A CA 1
ATOM 1753 C C . VAL A 1 231 ? -2.657 3.165 -19.629 1.00 94.81 231 VAL A C 1
ATOM 1755 O O . VAL A 1 231 ? -3.088 2.242 -18.936 1.00 94.81 231 VAL A O 1
ATOM 1758 N N . THR A 1 232 ? -1.383 3.244 -19.994 1.00 97.06 232 THR A N 1
ATOM 1759 C CA . THR A 1 232 ? -0.399 2.226 -19.632 1.00 97.06 232 THR A CA 1
ATOM 1760 C C . THR A 1 232 ? 0.220 2.506 -18.270 1.00 97.06 232 THR A C 1
ATOM 1762 O O . THR A 1 232 ? 0.292 3.645 -17.797 1.00 97.06 232 THR A O 1
ATOM 1765 N N . VAL A 1 233 ? 0.746 1.456 -17.644 1.00 96.62 233 VAL A N 1
ATOM 1766 C CA . VAL A 1 233 ? 1.545 1.567 -16.418 1.00 96.62 233 VAL A CA 1
ATOM 1767 C C . VAL A 1 233 ? 2.715 2.542 -16.601 1.00 96.62 233 VAL A C 1
ATOM 1769 O O . VAL A 1 233 ? 2.988 3.357 -15.720 1.00 96.62 233 VAL A O 1
ATOM 1772 N N . GLY A 1 234 ? 3.389 2.506 -17.754 1.00 95.56 234 GLY A N 1
ATOM 1773 C CA . GLY A 1 234 ? 4.503 3.393 -18.081 1.00 95.56 234 GLY A CA 1
ATOM 1774 C C . GLY A 1 234 ? 4.097 4.865 -18.129 1.00 95.56 234 GLY A C 1
ATOM 1775 O O . GLY A 1 234 ? 4.811 5.705 -17.585 1.00 95.56 234 GLY A O 1
ATOM 1776 N N . GLN A 1 235 ? 2.927 5.182 -18.692 1.00 95.06 235 GLN A N 1
ATOM 1777 C CA . GLN A 1 235 ? 2.396 6.550 -18.692 1.00 95.06 235 GLN A CA 1
ATOM 1778 C C . GLN A 1 235 ? 2.128 7.050 -17.270 1.00 95.06 235 GLN A C 1
ATOM 1780 O O . GLN A 1 235 ? 2.469 8.186 -16.947 1.00 95.06 235 GLN A O 1
ATOM 1785 N N . VAL A 1 236 ? 1.585 6.194 -16.396 1.00 94.75 236 VAL A N 1
ATOM 1786 C CA . VAL A 1 236 ? 1.356 6.530 -14.982 1.00 94.75 236 VAL A CA 1
ATOM 1787 C C . VAL A 1 236 ? 2.668 6.717 -14.223 1.00 94.75 236 VAL A C 1
ATOM 1789 O O . VAL A 1 236 ? 2.795 7.651 -13.435 1.00 94.75 236 VAL A O 1
ATOM 1792 N N . LEU A 1 237 ? 3.673 5.876 -14.472 1.00 93.81 237 LEU A N 1
ATOM 1793 C CA . LEU A 1 237 ? 5.014 6.044 -13.901 1.00 93.81 237 LEU A CA 1
ATOM 1794 C C . LEU A 1 237 ? 5.685 7.340 -14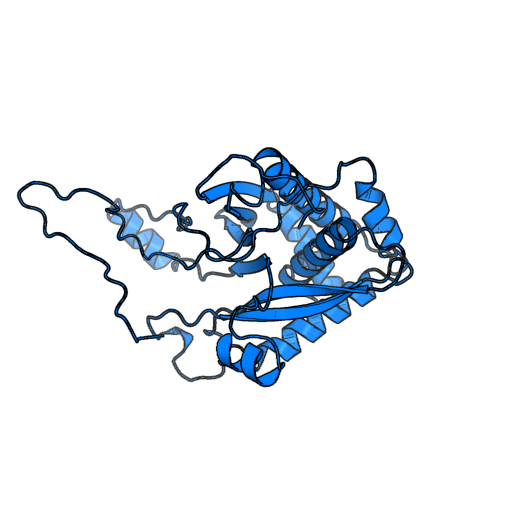.384 1.00 93.81 237 LEU A C 1
ATOM 1796 O O . LEU A 1 237 ? 6.364 7.999 -13.593 1.00 93.81 237 LEU A O 1
ATOM 1800 N N . GLY A 1 238 ? 5.427 7.734 -15.636 1.00 92.06 238 GLY A N 1
ATOM 1801 C CA . GLY A 1 238 ? 5.852 9.000 -16.237 1.00 92.06 238 GLY A CA 1
ATOM 1802 C C . GLY A 1 238 ? 5.424 10.230 -15.428 1.00 92.06 238 GLY A C 1
ATOM 1803 O O . GLY A 1 238 ? 6.152 11.214 -15.325 1.00 92.06 238 GLY A O 1
ATOM 1804 N N . LEU A 1 239 ? 4.279 10.146 -14.742 1.00 88.94 239 LEU A N 1
ATOM 1805 C CA . LEU A 1 239 ? 3.733 11.215 -13.893 1.00 88.94 239 LEU A CA 1
ATOM 1806 C C . LEU A 1 239 ? 4.636 11.556 -12.701 1.00 88.94 239 LEU A C 1
ATOM 1808 O O . LEU A 1 239 ? 4.516 12.644 -12.137 1.00 88.94 239 LEU A O 1
ATOM 1812 N N . LEU A 1 240 ? 5.520 10.633 -12.314 1.00 88.19 240 LEU A N 1
ATOM 1813 C CA . LEU A 1 240 ? 6.455 10.803 -11.210 1.00 88.19 240 LEU A CA 1
ATOM 1814 C C . LEU A 1 240 ? 7.882 11.133 -11.660 1.00 88.19 240 LEU A C 1
ATOM 1816 O O . LEU A 1 240 ? 8.728 11.315 -10.788 1.00 88.19 240 LEU A O 1
ATOM 1820 N N . GLU A 1 241 ? 8.183 11.207 -12.963 1.00 77.56 241 GLU A N 1
ATOM 1821 C CA . GLU A 1 241 ? 9.557 11.326 -13.490 1.00 77.56 241 GLU A CA 1
ATOM 1822 C C . GLU A 1 241 ? 10.368 12.480 -12.891 1.00 77.56 241 GLU A C 1
ATOM 1824 O O . GLU A 1 241 ? 11.564 12.320 -12.656 1.00 77.56 241 GLU A O 1
ATOM 1829 N N . SER A 1 242 ? 9.720 13.600 -12.569 1.00 77.00 242 SER A N 1
ATOM 1830 C CA . SER A 1 242 ? 10.363 14.768 -11.958 1.00 77.00 242 SER A CA 1
ATOM 1831 C C . SER A 1 242 ? 10.696 14.605 -10.471 1.00 77.00 242 SER A C 1
ATOM 1833 O O . SER A 1 242 ? 11.519 15.350 -9.943 1.00 77.00 242 SER A O 1
ATOM 1835 N N . GLY A 1 243 ? 10.067 13.659 -9.770 1.00 80.00 243 GLY A N 1
ATOM 1836 C CA . GLY A 1 243 ? 10.310 13.425 -8.349 1.00 80.00 243 GLY A CA 1
ATOM 1837 C C . GLY A 1 243 ? 11.493 12.491 -8.129 1.00 80.00 243 GLY A C 1
ATOM 1838 O O . GLY A 1 243 ? 11.552 11.428 -8.742 1.00 80.00 243 GLY A O 1
ATOM 1839 N N . GLU A 1 244 ? 12.403 12.813 -7.213 1.00 87.81 244 GLU A N 1
ATOM 1840 C CA . GLU A 1 244 ? 13.486 11.892 -6.853 1.00 87.81 244 GLU A CA 1
ATOM 1841 C C . GLU A 1 244 ? 12.943 10.553 -6.332 1.00 87.81 244 GLU A C 1
ATOM 1843 O O . GLU A 1 244 ? 11.915 10.491 -5.652 1.00 87.81 244 GLU A O 1
ATOM 1848 N N . VAL A 1 245 ? 13.629 9.456 -6.660 1.00 90.94 245 VAL A N 1
ATOM 1849 C CA . VAL A 1 245 ? 13.293 8.143 -6.102 1.00 90.94 245 VAL A CA 1
ATOM 1850 C C . VAL A 1 245 ? 13.862 8.071 -4.682 1.00 90.94 245 VAL A C 1
ATOM 1852 O O . VAL A 1 245 ? 15.084 8.183 -4.544 1.00 90.94 245 VAL A O 1
ATOM 1855 N N . PRO A 1 246 ? 13.023 7.863 -3.649 1.00 92.81 246 PRO A N 1
ATOM 1856 C CA . PRO A 1 246 ? 13.479 7.791 -2.264 1.00 92.81 246 PRO A CA 1
ATOM 1857 C C . PRO A 1 246 ? 14.546 6.715 -2.064 1.00 92.81 246 PRO A C 1
ATOM 1859 O O . PRO A 1 246 ? 14.574 5.715 -2.791 1.00 92.81 246 PRO A O 1
ATOM 1862 N N . ARG A 1 247 ? 15.422 6.897 -1.077 1.00 92.38 247 ARG A N 1
ATOM 1863 C CA . ARG A 1 247 ? 16.489 5.946 -0.738 1.00 92.38 247 ARG A CA 1
ATOM 1864 C C . ARG A 1 247 ? 16.169 5.198 0.549 1.00 92.38 247 ARG A C 1
ATOM 1866 O O . ARG A 1 247 ? 15.632 5.766 1.491 1.00 92.38 247 ARG A O 1
ATOM 1873 N N . MET A 1 248 ? 16.512 3.916 0.588 1.00 91.75 248 MET A N 1
ATOM 1874 C CA . MET A 1 248 ? 16.296 3.050 1.742 1.00 91.75 248 MET A CA 1
ATOM 1875 C C . MET A 1 248 ? 17.545 2.207 1.988 1.00 91.75 248 MET A C 1
ATOM 1877 O O . MET A 1 248 ? 18.022 1.517 1.087 1.00 91.75 248 MET A O 1
ATOM 1881 N N . ALA A 1 249 ? 18.082 2.271 3.200 1.00 89.12 249 ALA A N 1
ATOM 1882 C CA . ALA A 1 249 ? 19.222 1.472 3.610 1.00 89.12 249 ALA A CA 1
ATOM 1883 C C . ALA A 1 249 ? 18.787 0.028 3.862 1.00 89.12 249 ALA A C 1
ATOM 1885 O O . ALA A 1 249 ? 17.932 -0.228 4.706 1.00 89.12 249 ALA A O 1
ATOM 1886 N N . ARG A 1 250 ? 19.408 -0.927 3.167 1.00 79.88 250 ARG A N 1
ATOM 1887 C CA . ARG A 1 250 ? 19.162 -2.355 3.392 1.00 79.88 250 ARG A CA 1
ATOM 1888 C C . ARG A 1 250 ? 19.967 -2.838 4.595 1.00 79.88 250 ARG A C 1
ATOM 1890 O O . ARG A 1 250 ? 21.172 -3.070 4.489 1.00 79.88 250 ARG A O 1
ATOM 1897 N N . GLN A 1 251 ? 19.327 -2.988 5.752 1.00 68.75 251 GLN A N 1
ATOM 1898 C CA . GLN A 1 251 ? 19.982 -3.581 6.921 1.00 68.75 251 GLN A CA 1
ATOM 1899 C C . GLN A 1 251 ? 19.747 -5.095 6.979 1.00 68.75 251 GLN A C 1
ATOM 1901 O O . GLN A 1 251 ? 18.623 -5.577 6.871 1.00 68.75 251 GLN A O 1
ATOM 1906 N N . ARG A 1 252 ? 20.817 -5.872 7.203 1.00 58.97 252 ARG A N 1
ATOM 1907 C CA . ARG A 1 252 ? 20.683 -7.267 7.655 1.00 58.97 252 ARG A CA 1
ATOM 1908 C C . ARG A 1 252 ? 20.107 -7.254 9.073 1.00 58.97 252 ARG A C 1
ATOM 1910 O O . ARG A 1 252 ? 20.612 -6.498 9.905 1.00 58.97 252 ARG A O 1
ATOM 1917 N N . ARG A 1 253 ? 19.074 -8.073 9.330 1.00 57.66 253 ARG A N 1
ATOM 1918 C CA . ARG A 1 253 ? 18.390 -8.184 10.636 1.00 57.66 253 ARG A CA 1
ATOM 1919 C C . ARG A 1 253 ? 19.403 -8.129 11.780 1.00 57.66 253 ARG A C 1
ATOM 1921 O O . ARG A 1 253 ? 20.304 -8.961 11.855 1.00 57.66 253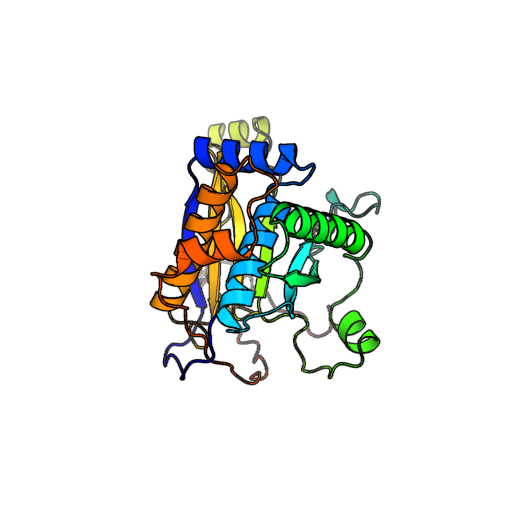 ARG A O 1
ATOM 1928 N N . ARG A 1 254 ? 19.202 -7.195 12.710 1.00 52.78 254 ARG A N 1
ATOM 1929 C CA . ARG A 1 254 ? 19.663 -7.391 14.084 1.00 52.78 254 ARG A CA 1
ATOM 1930 C C . ARG A 1 254 ? 18.626 -8.268 14.793 1.00 52.78 254 ARG A C 1
ATOM 1932 O O . ARG A 1 254 ? 17.430 -8.048 14.577 1.00 52.78 254 ARG A O 1
ATOM 1939 N N . PRO A 1 255 ? 19.033 -9.272 15.586 1.00 50.56 255 PRO A N 1
ATOM 1940 C CA . PRO A 1 255 ? 18.092 -9.985 16.439 1.00 50.56 255 PRO A CA 1
ATOM 1941 C C . PRO A 1 255 ? 17.361 -8.956 17.308 1.00 50.56 255 PRO A C 1
ATOM 1943 O O . PRO A 1 255 ? 17.993 -8.065 17.878 1.00 50.56 255 PRO A O 1
ATOM 1946 N N . ARG A 1 256 ? 16.025 -9.025 17.336 1.00 50.72 256 ARG A N 1
ATOM 1947 C CA . ARG A 1 256 ? 15.223 -8.127 18.167 1.00 50.72 256 ARG A CA 1
ATOM 1948 C C . ARG A 1 256 ? 15.497 -8.479 19.619 1.00 50.72 256 ARG A C 1
ATOM 1950 O O . ARG A 1 256 ? 15.049 -9.515 20.098 1.00 50.72 256 ARG A O 1
ATOM 1957 N N . THR A 1 257 ? 16.218 -7.617 20.318 1.00 45.94 257 THR A N 1
ATOM 1958 C CA . THR A 1 257 ? 16.203 -7.629 21.776 1.00 45.94 257 THR A CA 1
ATOM 1959 C C . THR A 1 257 ? 14.850 -7.067 22.186 1.00 45.94 257 THR A C 1
ATOM 1961 O O . THR A 1 257 ? 14.569 -5.901 21.912 1.00 45.94 257 THR A O 1
ATOM 1964 N N . VAL A 1 258 ? 13.983 -7.886 22.783 1.00 49.09 258 VAL A N 1
ATOM 1965 C CA . VAL A 1 258 ? 12.734 -7.401 23.384 1.00 49.09 258 VAL A CA 1
ATOM 1966 C C . VAL A 1 258 ? 13.126 -6.538 24.581 1.00 49.09 258 VAL A C 1
ATOM 1968 O O . VAL A 1 258 ? 13.353 -7.036 25.680 1.00 49.09 258 VAL A O 1
ATOM 1971 N N . ALA A 1 259 ? 13.298 -5.241 24.349 1.00 48.88 259 ALA A N 1
ATOM 1972 C CA . ALA A 1 259 ? 13.504 -4.279 25.414 1.00 48.88 259 ALA A CA 1
ATOM 1973 C C . ALA A 1 259 ? 12.125 -3.905 25.961 1.00 48.88 259 ALA A C 1
ATOM 1975 O O . ALA A 1 259 ? 11.315 -3.296 25.264 1.00 48.88 259 ALA A O 1
ATOM 1976 N N . LEU A 1 260 ? 11.843 -4.305 27.201 1.00 50.03 260 LEU A N 1
ATOM 1977 C CA . LEU A 1 260 ? 10.655 -3.851 27.918 1.00 50.03 260 LEU A CA 1
ATOM 1978 C C . LEU A 1 260 ? 10.719 -2.322 28.027 1.00 50.03 260 LEU A C 1
ATOM 1980 O O . LEU A 1 260 ? 11.656 -1.776 28.609 1.00 50.03 260 LEU A O 1
ATOM 1984 N N . ALA A 1 261 ? 9.742 -1.634 27.441 1.00 49.31 261 ALA A N 1
ATOM 1985 C CA . ALA A 1 261 ? 9.639 -0.183 27.495 1.00 49.31 261 ALA A CA 1
ATOM 1986 C C . ALA A 1 261 ? 8.545 0.220 28.488 1.00 49.31 261 ALA A C 1
ATOM 1988 O O . ALA A 1 261 ? 7.403 -0.228 28.392 1.00 49.31 261 ALA A O 1
ATOM 1989 N N . VAL A 1 262 ? 8.887 1.091 29.437 1.00 51.88 262 VAL A N 1
ATOM 1990 C CA . VAL A 1 262 ? 7.910 1.687 30.354 1.00 51.88 262 VAL A CA 1
ATOM 1991 C C . VAL A 1 262 ? 7.094 2.718 29.573 1.00 51.88 262 VAL A C 1
ATOM 1993 O O . VAL A 1 262 ? 7.600 3.788 29.243 1.00 51.88 262 VAL A O 1
ATOM 1996 N N . LEU A 1 263 ? 5.834 2.394 29.266 1.00 48.31 263 LEU A N 1
ATOM 1997 C CA . LEU A 1 263 ? 4.930 3.277 28.514 1.00 48.31 263 LEU A CA 1
ATOM 1998 C C . LEU A 1 263 ? 4.556 4.534 29.317 1.00 48.31 263 LEU A C 1
ATOM 2000 O O . LEU A 1 263 ? 4.414 5.617 28.751 1.00 48.31 263 LEU A O 1
ATOM 2004 N N . ARG A 1 264 ? 4.415 4.396 30.642 1.00 48.81 264 ARG A N 1
ATOM 2005 C CA . ARG A 1 264 ? 4.236 5.500 31.591 1.00 48.81 26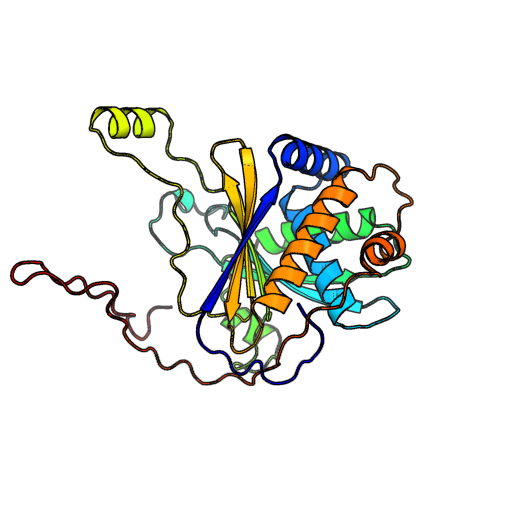4 ARG A CA 1
ATOM 2006 C C . ARG A 1 264 ? 4.639 5.047 33.000 1.00 48.81 264 ARG A C 1
ATOM 2008 O O . ARG A 1 264 ? 4.252 3.946 33.388 1.00 48.81 264 ARG A O 1
ATOM 2015 N N . PRO A 1 265 ? 5.372 5.856 33.783 1.00 55.44 265 PRO A N 1
ATOM 2016 C CA . PRO A 1 265 ? 5.564 5.570 35.201 1.00 55.44 265 PRO A CA 1
ATOM 2017 C C . PRO A 1 265 ? 4.225 5.700 35.943 1.00 55.44 265 PRO A C 1
ATOM 2019 O O . PRO A 1 265 ? 3.510 6.690 35.771 1.00 55.44 265 PRO A O 1
ATOM 2022 N N . GLY A 1 266 ? 3.874 4.691 36.744 1.00 57.00 266 GLY A N 1
ATOM 2023 C CA . GLY A 1 266 ? 2.732 4.760 37.656 1.00 57.00 266 GLY A CA 1
ATOM 2024 C C . GLY A 1 266 ? 2.989 5.767 38.781 1.00 57.00 266 GLY A C 1
ATOM 2025 O O . GLY A 1 266 ? 4.131 5.960 39.200 1.00 57.00 266 GLY A O 1
ATOM 2026 N N . GLY A 1 267 ? 1.935 6.429 39.266 1.00 64.69 267 GLY A N 1
ATOM 2027 C CA . GLY A 1 267 ? 2.017 7.205 40.506 1.00 64.69 267 GLY A CA 1
ATOM 2028 C C . GLY A 1 267 ? 2.269 6.292 41.719 1.00 64.69 267 GLY A C 1
ATOM 2029 O O . GLY A 1 267 ? 2.037 5.090 41.626 1.00 64.69 267 GLY A O 1
ATOM 2030 N N . PRO A 1 268 ? 2.688 6.832 42.877 1.00 64.25 268 PRO A N 1
ATOM 2031 C CA . PRO A 1 268 ? 3.077 6.050 44.062 1.00 64.25 268 PRO A CA 1
ATOM 2032 C C . PRO A 1 268 ? 1.975 5.154 44.669 1.00 64.25 268 PRO A C 1
ATOM 2034 O O . PRO A 1 268 ? 2.269 4.372 45.566 1.00 64.25 268 PRO A O 1
ATOM 2037 N N . GLN A 1 269 ? 0.728 5.253 44.194 1.00 65.50 269 GLN A N 1
ATOM 2038 C CA . GLN A 1 269 ? -0.409 4.399 44.574 1.00 65.50 269 GLN A CA 1
ATOM 2039 C C . GLN A 1 269 ? -1.133 3.778 43.362 1.00 65.50 269 GLN A C 1
ATOM 2041 O O . GLN A 1 269 ? -2.250 3.292 43.499 1.00 65.50 269 GLN A O 1
ATOM 2046 N N . ALA A 1 270 ? -0.548 3.841 42.162 1.00 52.75 270 ALA A N 1
ATOM 2047 C CA . ALA A 1 270 ? -1.150 3.263 40.964 1.00 52.75 270 ALA A CA 1
ATOM 2048 C C . ALA A 1 270 ? -0.673 1.820 40.765 1.00 52.75 270 ALA A C 1
ATOM 2050 O O . ALA A 1 270 ? 0.529 1.553 40.831 1.00 52.75 270 ALA A O 1
ATOM 2051 N N . ASP A 1 271 ? -1.598 0.915 40.449 1.00 46.47 271 ASP A N 1
ATOM 2052 C CA . ASP A 1 271 ? -1.251 -0.431 40.001 1.00 46.47 271 ASP A CA 1
ATOM 2053 C C . ASP A 1 271 ? -0.460 -0.358 38.685 1.00 46.47 271 ASP A C 1
ATOM 2055 O O . ASP A 1 271 ? -0.851 0.309 37.721 1.00 46.47 271 ASP A O 1
ATOM 2059 N N . VAL A 1 272 ? 0.691 -1.029 38.645 1.00 49.94 272 VAL A N 1
ATOM 2060 C CA . VAL A 1 272 ? 1.548 -1.088 37.458 1.00 49.94 272 VAL A CA 1
ATOM 2061 C C . VAL A 1 272 ? 1.037 -2.192 36.536 1.00 49.94 272 VAL A C 1
ATOM 2063 O O . VAL A 1 272 ? 1.162 -3.375 36.843 1.00 49.94 272 VAL A O 1
ATOM 2066 N N . VAL A 1 273 ? 0.507 -1.819 35.369 1.00 49.91 273 VAL A N 1
ATOM 2067 C CA . VAL A 1 273 ? 0.189 -2.779 34.303 1.00 49.91 273 VAL A CA 1
ATOM 2068 C C . VAL A 1 273 ? 1.430 -2.978 33.432 1.00 49.91 273 VAL A C 1
ATOM 2070 O O . VAL A 1 273 ? 1.743 -2.158 32.570 1.00 49.91 273 VAL A O 1
ATOM 2073 N N . CYS A 1 274 ? 2.150 -4.077 33.658 1.00 45.97 274 CYS A N 1
ATOM 2074 C CA . CYS A 1 274 ? 3.210 -4.539 32.762 1.00 45.97 274 CYS A CA 1
ATOM 2075 C C . CYS A 1 274 ? 2.613 -5.442 31.679 1.00 45.97 274 CYS A C 1
ATOM 2077 O O . CYS A 1 274 ? 2.167 -6.551 31.968 1.00 45.97 274 CYS A O 1
ATOM 2079 N N . LEU A 1 275 ? 2.656 -5.005 30.420 1.00 50.69 275 LEU A N 1
ATOM 2080 C CA . LEU A 1 275 ? 2.429 -5.896 29.284 1.00 50.69 275 LEU A CA 1
ATOM 2081 C C . LEU A 1 275 ? 3.727 -6.664 29.017 1.00 50.69 275 LEU A C 1
ATOM 2083 O O . LEU A 1 275 ? 4.656 -6.145 28.400 1.00 50.69 275 LEU A O 1
ATOM 2087 N N . VAL A 1 276 ? 3.810 -7.885 29.539 1.00 44.91 276 VAL A N 1
ATOM 2088 C CA . VAL A 1 276 ? 4.926 -8.800 29.279 1.00 44.91 276 VAL A CA 1
ATOM 2089 C C . VAL A 1 276 ? 4.579 -9.632 28.048 1.00 44.91 276 VAL A C 1
ATOM 2091 O O . VAL A 1 276 ? 3.528 -10.269 28.008 1.00 44.91 276 VAL A O 1
ATOM 2094 N N . ALA A 1 277 ? 5.458 -9.645 27.045 1.00 44.81 277 ALA A N 1
ATOM 2095 C CA . ALA A 1 277 ? 5.377 -10.636 25.979 1.00 44.81 277 ALA A CA 1
ATOM 2096 C C . ALA A 1 277 ? 5.683 -12.014 26.584 1.00 44.81 277 ALA A C 1
ATOM 2098 O O . ALA A 1 277 ? 6.784 -12.232 27.092 1.00 44.81 277 ALA A O 1
ATOM 2099 N N . VAL A 1 278 ? 4.707 -12.923 26.574 1.00 35.91 278 VAL A N 1
ATOM 2100 C CA . VAL A 1 278 ? 4.891 -14.287 27.084 1.00 35.91 278 VAL A CA 1
ATOM 2101 C C . VAL A 1 278 ? 5.778 -15.057 26.096 1.00 35.91 278 VAL A C 1
ATOM 2103 O O . VAL A 1 278 ? 5.398 -15.189 24.932 1.00 35.91 278 VAL A O 1
ATOM 2106 N N . PRO A 1 279 ? 6.952 -15.572 26.507 1.00 34.66 279 PRO A N 1
ATOM 2107 C CA . PRO A 1 279 ? 7.786 -16.379 25.624 1.00 34.66 279 PRO A CA 1
ATOM 2108 C C . PRO A 1 279 ? 7.056 -17.675 25.254 1.00 34.66 279 PRO A C 1
ATOM 2110 O O . PRO A 1 279 ? 6.665 -18.432 26.139 1.00 34.66 279 PRO A O 1
ATOM 2113 N N . GLY A 1 280 ? 6.893 -17.947 23.957 1.00 39.53 280 GLY A N 1
ATOM 2114 C CA . GLY A 1 280 ? 6.322 -19.206 23.462 1.00 39.53 280 GLY A CA 1
ATOM 2115 C C . GLY A 1 280 ? 4.809 -19.211 23.224 1.00 39.53 280 GLY A C 1
ATOM 2116 O O . GLY A 1 280 ? 4.267 -20.264 22.900 1.00 39.53 280 GLY A O 1
ATOM 2117 N N . VAL A 1 281 ? 4.136 -18.064 23.336 1.00 32.56 281 VAL A N 1
ATOM 2118 C CA . VAL A 1 281 ? 2.803 -17.875 22.745 1.00 32.56 281 VAL A CA 1
ATOM 2119 C C . VAL A 1 281 ? 3.008 -17.116 21.425 1.00 32.56 281 VAL A C 1
ATOM 2121 O O . VAL A 1 281 ? 3.648 -16.063 21.475 1.00 32.56 281 VAL A O 1
ATOM 2124 N N . PRO A 1 282 ? 2.589 -17.666 20.267 1.00 46.91 282 PRO A N 1
ATOM 2125 C CA . PRO A 1 282 ? 2.758 -17.007 18.971 1.00 46.91 282 PRO A CA 1
ATOM 2126 C C . PRO A 1 282 ? 2.023 -15.663 18.893 1.00 46.91 282 PRO A C 1
ATOM 2128 O O . PRO A 1 282 ? 0.975 -15.513 19.565 1.00 46.91 282 PRO A O 1
#

Nearest PDB structures (foldseek):
  8f7i-assembly1_A  TM=8.209E-01  e=2.975E-13  Bacillus subtilis
  9bfe-assembly1_B  TM=7.647E-01  e=4.284E-12  Brevibacillus parabrevis
  8hlk-assembly1_A-2  TM=8.321E-01  e=1.793E-10  Microcystis aeruginosa
  7en1-assembly1_A  TM=8.422E-01  e=9.601E-08  Pseudomonas aeruginosa PAO1
  7en1-assembly1_B  TM=7.625E-01  e=8.037E-08  Pseudomonas aeruginosa PAO1

Foldseek 3Di:
DAAADDWLPDFAKDKDKDWFAQVLLVLLQVLQVVLPHGSLLLLVLLVQLLQVVRVVDDFKDKDKAWEKDQLCPAPDPCSVVDPDRLIATDIFIFIAGQQAFSSVSSVRSRVSVVVCNNPSVQHPQNVCVVVVHDSQDDSHQEYEYEDPDDDDPVVVCVVCVVVVHHDADDDPPGGDDPHQWYWYWDAHPNNMTMIMIMGTCRFFPPVLVVLSVVSSVVLSSVSSVDPDRNCGSNNSSVVCVPGDGGHTHDDRDDPDDPDQDDPDDDDPPDDDDGPDDDPPDD